Protein AF-A0A0K8UPJ7-F1 (afdb_monomer)

Structure (mmCIF, N/CA/C/O backbone):
data_AF-A0A0K8UPJ7-F1
#
_entry.id   AF-A0A0K8UPJ7-F1
#
loop_
_atom_site.group_PDB
_atom_site.id
_atom_site.type_symbol
_atom_site.label_atom_id
_atom_site.label_alt_id
_atom_site.label_comp_id
_atom_site.label_asym_id
_atom_site.label_entity_id
_atom_site.label_seq_id
_atom_site.pdbx_PDB_ins_code
_atom_site.Cartn_x
_atom_site.Cartn_y
_atom_site.Cartn_z
_atom_site.occupancy
_atom_site.B_iso_or_equiv
_atom_site.auth_seq_id
_atom_site.auth_comp_id
_atom_site.auth_asym_id
_atom_site.auth_atom_id
_atom_site.pdbx_PDB_model_num
ATOM 1 N N . MET A 1 1 ? 68.985 15.696 -38.111 1.00 42.75 1 MET A N 1
ATOM 2 C CA . MET A 1 1 ? 67.943 15.859 -37.073 1.00 42.75 1 MET A CA 1
ATOM 3 C C . MET A 1 1 ? 66.585 15.852 -37.751 1.00 42.75 1 MET A C 1
ATOM 5 O O . MET A 1 1 ? 66.515 16.355 -38.858 1.00 42.75 1 MET A O 1
ATOM 9 N N . GLN A 1 2 ? 65.574 15.319 -37.054 1.00 38.94 2 GLN A N 1
ATOM 10 C CA . GLN A 1 2 ? 64.152 15.155 -37.415 1.00 38.94 2 GLN A CA 1
ATOM 11 C C . GLN A 1 2 ? 63.792 13.766 -37.954 1.00 38.94 2 GLN A C 1
ATOM 13 O O . GLN A 1 2 ? 63.745 13.507 -39.149 1.00 38.94 2 GLN A O 1
ATOM 18 N N . ASN A 1 3 ? 63.537 12.876 -36.992 1.00 34.06 3 ASN A N 1
ATOM 19 C CA . ASN A 1 3 ? 62.839 11.617 -37.183 1.00 34.06 3 ASN A CA 1
ATOM 20 C C . ASN A 1 3 ? 61.349 11.881 -36.905 1.00 34.06 3 ASN A C 1
ATOM 22 O O . ASN A 1 3 ? 60.987 12.226 -35.779 1.00 34.06 3 ASN A O 1
ATOM 26 N N . ASN A 1 4 ? 60.512 11.785 -37.936 1.00 43.84 4 ASN A N 1
ATOM 27 C CA . ASN A 1 4 ? 59.062 11.921 -37.836 1.00 43.84 4 ASN A CA 1
ATOM 28 C C . ASN A 1 4 ? 58.460 10.576 -37.419 1.00 43.84 4 ASN A C 1
ATOM 30 O O . ASN A 1 4 ? 58.301 9.693 -38.256 1.00 43.84 4 ASN A O 1
ATOM 34 N N . ASN A 1 5 ? 58.080 10.443 -36.150 1.00 40.91 5 ASN A N 1
ATOM 35 C CA . ASN A 1 5 ? 57.181 9.381 -35.707 1.00 40.91 5 ASN A CA 1
ATOM 36 C C . ASN A 1 5 ? 55.792 9.984 -35.449 1.00 40.91 5 ASN A C 1
ATOM 38 O O . ASN A 1 5 ? 55.689 10.910 -34.640 1.00 40.91 5 ASN A O 1
ATOM 42 N N . PRO A 1 6 ? 54.720 9.488 -36.091 1.00 46.75 6 PRO A N 1
ATOM 43 C CA . PRO A 1 6 ? 53.369 9.883 -35.734 1.00 46.75 6 PRO A CA 1
ATOM 44 C C . PRO A 1 6 ? 53.011 9.300 -34.362 1.00 46.75 6 PRO A C 1
ATOM 46 O O . PRO A 1 6 ? 53.199 8.113 -34.094 1.00 46.75 6 PRO A O 1
ATOM 49 N N . LEU A 1 7 ? 52.498 10.167 -33.490 1.00 39.97 7 LEU A N 1
ATOM 50 C CA . LEU A 1 7 ? 51.924 9.820 -32.195 1.00 39.97 7 LEU A CA 1
ATOM 51 C C . LEU A 1 7 ? 50.789 8.804 -32.394 1.00 39.97 7 LEU A C 1
ATOM 53 O O . LEU A 1 7 ? 49.702 9.155 -32.850 1.00 39.97 7 LEU A O 1
ATOM 57 N N . MET A 1 8 ? 51.042 7.542 -32.042 1.00 40.22 8 MET A N 1
ATOM 58 C CA . MET A 1 8 ? 49.989 6.549 -31.846 1.00 40.22 8 MET A CA 1
ATOM 59 C C . MET A 1 8 ? 49.065 7.038 -30.725 1.00 40.22 8 MET A C 1
ATOM 61 O O . MET A 1 8 ? 49.498 7.226 -29.587 1.00 40.22 8 MET A O 1
ATOM 65 N N . SER A 1 9 ? 47.792 7.256 -31.054 1.00 44.03 9 SER A N 1
ATOM 66 C CA . SER A 1 9 ? 46.742 7.528 -30.075 1.00 44.03 9 SER A CA 1
ATOM 67 C C . SER A 1 9 ? 46.626 6.361 -29.085 1.00 44.03 9 SER A C 1
ATOM 69 O O . SER A 1 9 ? 46.631 5.203 -29.512 1.00 44.03 9 SER A O 1
ATOM 71 N N . PRO A 1 10 ? 46.501 6.618 -27.772 1.00 43.34 10 PRO A N 1
ATOM 72 C CA . PRO A 1 10 ? 46.365 5.549 -26.802 1.00 43.34 10 PRO A CA 1
ATOM 73 C C . PRO A 1 10 ? 44.980 4.907 -26.917 1.00 43.34 10 PRO A C 1
ATOM 75 O O . PRO A 1 10 ? 43.959 5.525 -26.636 1.00 43.34 10 PRO A O 1
ATOM 78 N N . ASN A 1 11 ? 44.999 3.657 -27.373 1.00 40.16 11 ASN A N 1
ATOM 79 C CA . ASN A 1 11 ? 44.137 2.540 -26.995 1.00 40.16 11 ASN A CA 1
ATOM 80 C C . ASN A 1 11 ? 42.740 2.901 -26.453 1.00 40.16 11 ASN A C 1
ATOM 82 O O . ASN A 1 11 ? 42.558 3.223 -25.279 1.00 40.16 11 ASN A O 1
ATOM 86 N N . ASN A 1 12 ? 41.734 2.722 -27.308 1.00 44.28 12 ASN A N 1
ATOM 87 C CA . ASN A 1 12 ? 40.318 2.755 -26.963 1.00 44.28 12 ASN A CA 1
ATOM 88 C C . ASN A 1 12 ? 39.955 1.480 -26.169 1.00 44.28 12 ASN A C 1
ATOM 90 O O . ASN A 1 12 ? 39.325 0.554 -26.678 1.00 44.28 12 ASN A O 1
ATOM 94 N N . GLN A 1 13 ? 40.418 1.384 -24.921 1.00 44.75 13 GLN A N 1
ATOM 95 C CA . GLN A 1 13 ? 39.955 0.358 -23.993 1.00 44.75 13 GLN A CA 1
ATOM 96 C C . GLN A 1 13 ? 38.522 0.705 -23.587 1.00 44.75 13 GLN A C 1
ATOM 98 O O . GLN A 1 13 ? 38.283 1.460 -22.647 1.00 44.75 13 GLN A O 1
ATOM 103 N N . HIS A 1 14 ? 37.554 0.135 -24.304 1.00 51.44 14 HIS A N 1
ATOM 104 C CA . HIS A 1 14 ? 36.182 0.016 -23.829 1.00 51.44 14 HIS A CA 1
ATOM 105 C C . HIS A 1 14 ? 36.178 -0.864 -22.573 1.00 51.44 14 HIS A C 1
ATOM 107 O O . HIS A 1 14 ? 35.918 -2.065 -22.632 1.00 51.44 14 HIS A O 1
ATOM 113 N N . PHE A 1 15 ? 36.503 -0.281 -21.418 1.00 53.56 15 PHE A N 1
ATOM 114 C CA . PHE A 1 15 ? 36.202 -0.900 -20.138 1.00 53.56 15 PHE A CA 1
ATOM 115 C C . PHE A 1 15 ? 34.690 -1.109 -20.100 1.00 53.56 15 PHE A C 1
ATOM 117 O O . PHE A 1 15 ? 33.927 -0.143 -20.076 1.00 53.56 15 PHE A O 1
ATOM 124 N N . ILE A 1 16 ? 34.254 -2.371 -20.131 1.00 60.16 16 ILE A N 1
ATOM 125 C CA . ILE A 1 16 ? 32.860 -2.731 -19.881 1.00 60.16 16 ILE A CA 1
ATOM 126 C C . ILE A 1 16 ? 32.562 -2.260 -18.459 1.00 60.16 16 ILE A C 1
ATOM 128 O O . ILE A 1 16 ? 32.972 -2.878 -17.474 1.00 60.16 16 ILE A O 1
ATOM 132 N N . ARG A 1 17 ? 31.909 -1.104 -18.355 1.00 77.62 17 ARG A N 1
ATOM 133 C CA . ARG A 1 17 ? 31.527 -0.513 -17.082 1.00 77.62 17 ARG A CA 1
ATOM 134 C C . ARG A 1 17 ? 30.600 -1.486 -16.360 1.00 77.62 17 ARG A C 1
ATOM 136 O O . ARG A 1 17 ? 29.637 -1.984 -16.941 1.00 77.62 17 ARG A O 1
ATOM 143 N N . LYS A 1 18 ? 30.876 -1.754 -15.081 1.00 83.56 18 LYS A N 1
ATOM 144 C CA . LYS A 1 18 ? 29.985 -2.567 -14.246 1.00 83.56 18 LYS A CA 1
ATOM 145 C C . LYS A 1 18 ? 28.633 -1.858 -14.126 1.00 83.56 18 LYS A C 1
ATOM 147 O O . LYS A 1 18 ? 28.560 -0.756 -13.579 1.00 83.56 18 LYS A O 1
ATOM 152 N N . LEU A 1 19 ? 27.587 -2.495 -14.645 1.00 87.00 19 LEU A N 1
ATOM 153 C CA . LEU A 1 19 ? 26.222 -1.981 -14.590 1.00 87.00 19 LEU A CA 1
ATOM 154 C C . LEU A 1 19 ? 25.609 -2.231 -13.211 1.00 87.00 19 LEU A C 1
ATOM 156 O O . LEU A 1 19 ? 25.886 -3.254 -12.581 1.00 87.00 19 LEU A O 1
ATOM 160 N N . GLN A 1 20 ? 24.791 -1.287 -12.749 1.00 88.25 20 GLN A N 1
ATOM 161 C CA . GLN A 1 20 ? 23.990 -1.467 -11.547 1.00 88.25 20 GLN A CA 1
ATOM 162 C C . GLN A 1 20 ? 22.891 -2.490 -11.802 1.00 88.25 20 GLN A C 1
ATOM 164 O O . GLN A 1 20 ? 22.248 -2.492 -12.853 1.00 88.25 20 GLN A O 1
ATOM 169 N N . ASP A 1 21 ? 22.675 -3.353 -10.818 1.00 88.12 21 ASP A N 1
ATOM 170 C CA . ASP A 1 21 ? 21.643 -4.369 -10.910 1.00 88.12 21 ASP A CA 1
ATOM 17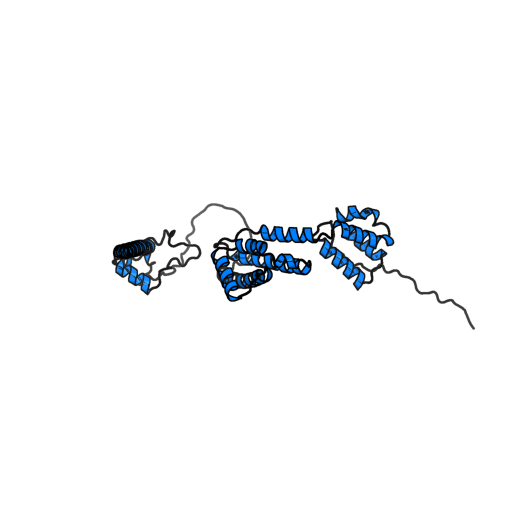1 C C . ASP A 1 21 ? 20.271 -3.730 -10.713 1.00 88.12 21 ASP A C 1
ATOM 173 O O . ASP A 1 21 ? 19.947 -3.192 -9.654 1.00 88.12 21 ASP A O 1
ATOM 177 N N . LEU A 1 22 ? 19.449 -3.800 -11.758 1.00 92.62 22 LEU A N 1
ATOM 178 C CA . LEU A 1 22 ? 18.038 -3.464 -11.649 1.00 92.62 22 LEU A CA 1
ATOM 179 C C . LEU A 1 22 ? 17.312 -4.556 -10.852 1.00 92.62 22 LEU A C 1
ATOM 181 O O . LEU A 1 22 ? 17.644 -5.740 -10.989 1.00 92.62 22 LEU A O 1
ATOM 185 N N . PRO A 1 23 ? 16.281 -4.194 -10.067 1.00 93.94 23 PRO A N 1
ATOM 186 C CA . PRO A 1 23 ? 15.436 -5.187 -9.426 1.00 93.94 23 PRO A CA 1
ATOM 187 C C . PRO A 1 23 ? 14.784 -6.067 -10.496 1.00 93.94 23 PRO A C 1
ATOM 189 O O . PRO A 1 23 ? 14.401 -5.594 -11.569 1.00 93.94 23 PRO A O 1
ATOM 192 N N . GLN A 1 24 ? 14.661 -7.358 -10.202 1.00 95.38 24 GLN A N 1
ATOM 193 C CA . GLN A 1 24 ? 14.013 -8.295 -11.110 1.00 95.38 24 GLN A CA 1
ATOM 194 C C . GLN A 1 24 ? 12.560 -7.876 -11.354 1.00 95.38 24 GLN A C 1
ATOM 196 O O . GLN A 1 24 ? 11.846 -7.516 -10.418 1.00 95.38 24 GLN A O 1
ATOM 201 N N . PHE A 1 25 ? 12.124 -7.961 -12.610 1.00 95.62 25 PHE A N 1
ATOM 202 C CA . PHE A 1 25 ? 10.750 -7.667 -12.994 1.00 95.62 25 PHE A CA 1
ATOM 203 C C . PHE A 1 25 ? 10.158 -8.815 -13.809 1.00 95.62 25 PHE A C 1
ATOM 205 O O . PHE A 1 25 ? 10.581 -9.096 -14.931 1.00 95.62 25 PHE A O 1
ATOM 212 N N . SER A 1 26 ? 9.180 -9.493 -13.214 1.00 94.00 26 SER A N 1
ATOM 213 C CA . SER A 1 26 ? 8.492 -10.662 -13.768 1.00 94.00 26 SER A CA 1
ATOM 214 C C . SER A 1 26 ? 7.141 -10.335 -14.412 1.00 94.00 26 SER A C 1
ATOM 216 O O . SER A 1 26 ? 6.575 -11.168 -15.122 1.00 94.00 26 SER A O 1
ATOM 218 N N . GLY A 1 27 ? 6.640 -9.115 -14.191 1.00 87.44 27 GLY A N 1
ATOM 219 C CA . GLY A 1 27 ? 5.320 -8.656 -14.630 1.00 87.44 27 GLY A CA 1
ATOM 220 C C . GLY A 1 27 ? 4.338 -8.397 -13.487 1.00 87.44 27 GLY A C 1
ATOM 221 O O . GLY A 1 27 ? 3.188 -8.041 -13.749 1.00 87.44 27 GLY A O 1
ATOM 222 N N . SER A 1 28 ? 4.752 -8.541 -12.220 1.00 83.81 28 SER A N 1
ATOM 223 C CA . SER A 1 28 ? 3.866 -8.209 -11.104 1.00 83.81 28 SER A CA 1
ATOM 224 C C . SER A 1 28 ? 3.670 -6.684 -11.003 1.00 83.81 28 SER A C 1
ATOM 226 O O . SER A 1 28 ? 4.632 -5.916 -11.113 1.00 83.81 28 SER A O 1
ATOM 228 N N . PRO A 1 29 ? 2.436 -6.189 -10.788 1.00 75.88 29 PRO A N 1
ATOM 229 C CA . PRO A 1 29 ? 2.198 -4.752 -10.659 1.00 75.88 29 PRO A CA 1
ATOM 230 C C . PRO A 1 29 ? 3.012 -4.113 -9.525 1.00 75.88 29 PRO A C 1
ATOM 232 O O . PRO A 1 29 ? 3.356 -2.934 -9.590 1.00 75.88 29 PRO A O 1
ATOM 235 N N . GLU A 1 30 ? 3.290 -4.877 -8.467 1.00 75.50 30 GLU A N 1
ATOM 236 C CA . GLU A 1 30 ? 3.990 -4.418 -7.264 1.00 75.50 30 GLU A CA 1
ATOM 237 C C . GLU A 1 30 ? 5.481 -4.172 -7.553 1.00 75.50 30 GLU A C 1
ATOM 239 O O . GLU A 1 30 ? 6.020 -3.150 -7.126 1.00 75.50 30 GLU A O 1
ATOM 244 N N . GLU A 1 31 ? 6.107 -5.023 -8.375 1.00 86.44 31 GLU A N 1
ATOM 245 C CA . GLU A 1 31 ? 7.485 -4.851 -8.859 1.00 86.44 31 GLU A CA 1
ATOM 246 C C . GLU A 1 31 ? 7.628 -3.671 -9.828 1.00 86.44 31 GLU A C 1
ATOM 248 O O . GLU A 1 31 ? 8.660 -2.996 -9.832 1.00 86.44 31 GLU A O 1
ATOM 253 N N . TRP A 1 32 ? 6.599 -3.392 -10.640 1.00 89.12 32 TRP A N 1
ATOM 254 C CA . TRP A 1 32 ? 6.679 -2.418 -11.734 1.00 89.12 32 TRP A CA 1
ATOM 255 C C . TRP A 1 32 ? 7.187 -1.044 -11.285 1.00 89.12 32 TRP A C 1
ATOM 257 O O . TRP A 1 32 ? 8.054 -0.464 -11.942 1.00 89.12 32 TRP A O 1
ATOM 267 N N . ARG A 1 33 ? 6.680 -0.519 -10.157 1.00 84.06 33 ARG A N 1
ATOM 268 C CA . ARG A 1 33 ? 7.106 0.799 -9.654 1.00 84.06 33 ARG A CA 1
ATOM 269 C C . ARG A 1 33 ? 8.571 0.809 -9.235 1.00 84.06 33 ARG A C 1
ATOM 271 O O . ARG A 1 33 ? 9.273 1.753 -9.579 1.00 84.06 33 ARG A O 1
ATOM 278 N N . MET A 1 34 ? 9.026 -0.222 -8.528 1.00 86.38 34 MET A N 1
ATOM 279 C CA . MET A 1 34 ? 10.425 -0.323 -8.108 1.00 86.38 34 MET A CA 1
ATOM 280 C C . MET A 1 34 ? 11.348 -0.423 -9.323 1.00 86.38 34 MET A C 1
ATOM 282 O O . MET A 1 34 ? 12.329 0.310 -9.416 1.00 86.38 34 MET A O 1
ATOM 286 N N . PHE A 1 35 ? 10.986 -1.268 -10.288 1.00 93.88 35 PHE A N 1
ATOM 287 C CA . PHE A 1 35 ? 11.737 -1.461 -11.521 1.00 93.88 35 PHE A CA 1
ATOM 288 C C . PHE A 1 35 ? 11.849 -0.190 -12.360 1.00 93.88 35 PHE A C 1
ATOM 290 O O . PHE A 1 35 ? 12.956 0.207 -12.717 1.00 93.88 35 PHE A O 1
ATOM 297 N N . ILE A 1 36 ? 10.732 0.481 -12.658 1.00 91.81 36 ILE A N 1
ATOM 298 C CA . ILE A 1 36 ? 10.760 1.641 -13.557 1.00 91.81 36 ILE A CA 1
ATOM 299 C C . ILE A 1 36 ? 11.456 2.852 -12.928 1.00 91.81 36 ILE A C 1
ATOM 301 O O . ILE A 1 36 ? 12.073 3.633 -13.650 1.00 91.81 36 ILE A O 1
ATOM 305 N N . VAL A 1 37 ? 11.366 3.017 -11.602 1.00 90.00 37 VAL A N 1
ATOM 306 C CA . VAL A 1 37 ? 12.116 4.054 -10.878 1.00 90.00 37 VAL A CA 1
ATOM 307 C C . VAL A 1 37 ? 13.605 3.727 -10.917 1.00 90.00 37 VAL A C 1
ATOM 309 O O . VAL A 1 37 ? 14.374 4.558 -11.382 1.00 90.00 37 VAL A O 1
ATOM 312 N N . ALA A 1 38 ? 14.007 2.508 -10.543 1.00 92.62 38 ALA A N 1
ATOM 313 C CA . ALA A 1 38 ? 15.409 2.093 -10.586 1.00 92.62 38 ALA A CA 1
ATOM 314 C C . ALA A 1 38 ? 16.014 2.220 -11.994 1.00 92.62 38 ALA A C 1
ATOM 316 O O . ALA A 1 38 ? 17.126 2.720 -12.140 1.00 92.62 38 ALA A O 1
ATOM 317 N N . PHE A 1 39 ? 15.270 1.838 -13.036 1.00 95.00 39 PHE A N 1
ATOM 318 C CA . PHE A 1 39 ? 15.689 2.017 -14.426 1.00 95.00 39 PHE A CA 1
ATOM 319 C C . PHE A 1 39 ? 15.940 3.494 -14.744 1.00 95.00 39 PHE A C 1
ATOM 321 O O . PHE A 1 39 ? 17.027 3.849 -15.175 1.00 95.00 39 PHE A O 1
ATOM 328 N N . LYS A 1 40 ? 14.977 4.381 -14.461 1.00 93.69 40 LYS A N 1
ATOM 329 C CA . LYS A 1 40 ? 15.128 5.820 -14.733 1.00 93.69 40 LYS A CA 1
ATOM 330 C C . LYS A 1 40 ? 16.282 6.456 -13.960 1.00 93.69 40 LYS A C 1
ATOM 332 O O . LYS A 1 40 ? 17.045 7.216 -14.549 1.00 93.69 40 LYS A O 1
ATOM 337 N N . GLU A 1 41 ? 16.407 6.144 -12.672 1.00 92.38 41 GLU A N 1
ATOM 338 C CA . GLU A 1 41 ? 17.468 6.679 -11.816 1.00 92.38 41 GLU A CA 1
ATOM 339 C C . GLU A 1 41 ? 18.845 6.206 -12.281 1.00 92.38 41 GLU A C 1
ATOM 341 O O . GLU A 1 41 ? 19.744 7.021 -12.446 1.00 92.38 41 GLU A O 1
ATOM 346 N N . THR A 1 42 ? 19.011 4.912 -12.574 1.00 92.12 42 THR A N 1
ATOM 347 C CA . THR A 1 42 ? 20.294 4.387 -13.070 1.00 92.12 42 THR A CA 1
ATOM 348 C C . THR A 1 42 ? 20.647 4.941 -14.449 1.00 92.12 42 THR A C 1
ATOM 350 O O . THR A 1 42 ? 21.787 5.358 -14.653 1.00 92.12 42 THR A O 1
ATOM 353 N N . THR A 1 43 ? 19.681 5.040 -15.370 1.00 93.12 43 THR A N 1
ATOM 354 C CA . THR A 1 43 ? 19.906 5.659 -16.681 1.00 93.12 43 THR A CA 1
ATOM 355 C C . THR A 1 43 ? 20.341 7.119 -16.548 1.00 93.12 43 THR A C 1
ATOM 357 O O . THR A 1 43 ? 21.285 7.524 -17.221 1.00 93.12 43 THR A O 1
ATOM 360 N N . ASN A 1 44 ? 19.693 7.900 -15.676 1.00 92.00 44 ASN A N 1
ATOM 361 C CA . ASN A 1 44 ? 19.990 9.322 -15.499 1.00 92.00 44 ASN A CA 1
ATOM 362 C C . AS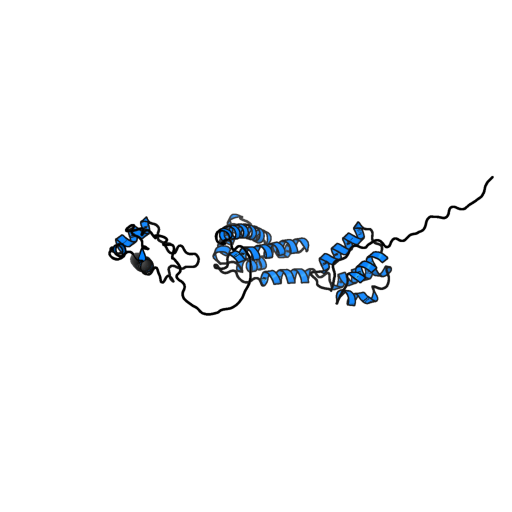N A 1 44 ? 21.307 9.551 -14.736 1.00 92.00 44 ASN A C 1
ATOM 364 O O . ASN A 1 44 ? 22.200 10.238 -15.223 1.00 92.00 44 ASN A O 1
ATOM 368 N N . MET A 1 45 ? 21.462 8.926 -13.567 1.00 89.94 45 MET A N 1
ATOM 369 C CA . MET A 1 45 ? 22.610 9.119 -12.675 1.00 89.94 45 MET A CA 1
ATOM 370 C C . MET A 1 45 ? 23.928 8.665 -13.304 1.00 89.94 45 MET A C 1
ATOM 372 O O . MET A 1 45 ? 24.971 9.274 -13.070 1.00 89.94 45 MET A O 1
ATOM 376 N N . PHE A 1 46 ? 23.897 7.594 -14.099 1.00 89.44 46 PHE A N 1
ATOM 377 C CA . PHE A 1 46 ? 25.095 7.044 -14.728 1.00 89.44 46 PHE A CA 1
ATOM 378 C C . PHE A 1 46 ? 25.201 7.353 -16.222 1.00 89.44 46 PHE A C 1
ATOM 380 O O . PHE A 1 46 ? 26.182 6.918 -16.828 1.00 89.44 46 PHE A O 1
ATOM 387 N N . ALA A 1 47 ? 24.249 8.098 -16.794 1.00 89.94 47 ALA A N 1
ATOM 388 C CA . ALA A 1 47 ? 24.178 8.418 -18.220 1.00 89.94 47 ALA A CA 1
ATOM 389 C C . ALA A 1 47 ? 24.287 7.170 -19.121 1.00 89.94 47 ALA A C 1
ATOM 391 O O . ALA A 1 47 ? 25.062 7.149 -20.076 1.00 89.94 47 ALA A O 1
ATOM 392 N N . TYR A 1 48 ? 23.541 6.107 -18.793 1.00 92.19 48 TYR A N 1
ATOM 393 C CA . TYR A 1 48 ? 23.608 4.852 -19.546 1.00 92.19 48 TYR A CA 1
ATOM 394 C C . TYR A 1 48 ? 23.153 5.026 -20.991 1.00 92.19 48 TYR A C 1
ATOM 396 O O . TYR A 1 48 ? 22.055 5.512 -21.278 1.00 92.19 48 TYR A O 1
ATOM 404 N N . SER A 1 49 ? 23.992 4.536 -21.897 1.00 93.69 49 SER A N 1
ATOM 405 C CA . SER A 1 49 ? 23.682 4.374 -23.307 1.00 93.69 49 SER A CA 1
ATOM 406 C C . SER A 1 49 ? 22.577 3.338 -23.522 1.00 93.69 49 SER A C 1
ATOM 408 O O . SER A 1 49 ? 22.278 2.495 -22.673 1.00 93.69 49 SER A O 1
ATOM 410 N N . ASN A 1 50 ? 21.996 3.338 -24.718 1.00 94.62 50 ASN A N 1
ATOM 411 C CA . ASN A 1 50 ? 21.025 2.318 -25.106 1.00 94.62 50 ASN A CA 1
ATOM 412 C C . ASN A 1 50 ? 21.599 0.892 -25.064 1.00 94.62 50 ASN A C 1
ATOM 414 O O . ASN A 1 50 ? 20.860 -0.050 -24.800 1.00 94.62 50 ASN A O 1
ATOM 418 N N . VAL A 1 51 ? 22.905 0.720 -25.286 1.00 94.69 51 VAL A N 1
ATOM 419 C CA . VAL A 1 51 ? 23.562 -0.591 -25.169 1.00 94.69 51 VAL A CA 1
ATOM 420 C C . VAL A 1 51 ? 23.527 -1.065 -23.713 1.00 94.69 51 VAL A C 1
ATOM 422 O O . VAL A 1 51 ? 23.089 -2.177 -23.427 1.00 94.69 51 VAL A O 1
ATOM 425 N N . GLU A 1 52 ? 23.919 -0.199 -22.779 1.00 94.12 52 GLU A N 1
ATOM 426 C CA . GLU A 1 52 ? 23.947 -0.498 -21.341 1.00 94.12 52 GLU A CA 1
ATOM 427 C C . GLU A 1 52 ? 22.540 -0.703 -20.760 1.00 94.12 52 GLU A C 1
ATOM 429 O O . GLU A 1 52 ? 22.309 -1.627 -19.971 1.00 94.12 52 GLU A O 1
ATOM 434 N N . ASN A 1 53 ? 21.574 0.110 -21.195 1.00 95.50 53 ASN A N 1
ATOM 435 C CA . ASN A 1 53 ? 20.174 -0.050 -20.811 1.00 95.50 53 ASN A CA 1
ATOM 436 C C . ASN A 1 53 ? 19.601 -1.367 -21.343 1.00 95.50 53 ASN A C 1
ATOM 438 O O . ASN A 1 53 ? 18.926 -2.072 -20.597 1.00 95.50 53 ASN A O 1
ATOM 442 N N . LEU A 1 54 ? 19.895 -1.745 -22.593 1.00 96.25 54 LEU A N 1
ATOM 443 C CA . LEU A 1 54 ? 19.437 -3.017 -23.155 1.00 96.25 54 LEU A CA 1
ATOM 444 C C . LEU A 1 54 ? 19.976 -4.213 -22.361 1.00 96.25 54 LEU A C 1
ATOM 446 O O . LEU A 1 54 ? 19.199 -5.097 -22.002 1.00 96.25 54 LEU A O 1
ATOM 450 N N . LEU A 1 55 ? 21.273 -4.221 -22.035 1.00 94.94 55 LEU A N 1
ATOM 451 C CA . LEU A 1 55 ? 21.888 -5.281 -21.226 1.00 94.94 55 LEU A CA 1
ATOM 452 C C . LEU A 1 55 ? 21.247 -5.372 -19.833 1.00 94.94 55 LEU A C 1
ATOM 454 O O . LEU A 1 55 ? 20.903 -6.463 -19.368 1.00 94.94 55 LEU A O 1
ATOM 458 N N . SER A 1 56 ? 21.020 -4.223 -19.190 1.00 94.44 56 SER A N 1
ATOM 459 C CA . SER A 1 56 ? 20.334 -4.148 -17.894 1.00 94.44 56 SER A CA 1
ATOM 460 C C . SER A 1 56 ? 18.906 -4.709 -17.969 1.00 94.44 56 SER A C 1
ATOM 462 O O . SER A 1 56 ? 18.505 -5.510 -17.122 1.00 94.44 56 SER A O 1
ATOM 464 N N . LEU A 1 57 ? 18.152 -4.363 -19.019 1.00 96.44 57 LEU A N 1
ATOM 465 C CA . LEU A 1 57 ? 16.798 -4.874 -19.261 1.00 96.44 57 LEU A CA 1
ATOM 466 C C . LEU A 1 57 ? 16.793 -6.386 -19.515 1.00 96.44 57 LEU A C 1
ATOM 468 O O . LEU A 1 57 ? 16.001 -7.110 -18.913 1.00 96.44 57 LEU A O 1
ATOM 472 N N . GLN A 1 58 ? 17.703 -6.894 -20.346 1.00 96.06 58 GLN A N 1
ATOM 473 C CA . GLN A 1 58 ? 17.834 -8.329 -20.609 1.00 96.06 58 GLN A CA 1
ATOM 474 C C . GLN A 1 58 ? 18.127 -9.128 -19.331 1.00 96.06 58 GLN A C 1
ATOM 476 O O . GLN A 1 58 ? 17.609 -10.240 -19.169 1.00 96.06 58 GLN A O 1
ATOM 481 N N . LYS A 1 59 ? 18.931 -8.570 -18.415 1.00 95.50 59 LYS A N 1
ATOM 482 C CA . LYS A 1 59 ? 19.255 -9.200 -17.130 1.00 95.50 59 LYS A CA 1
ATOM 483 C C . LYS A 1 59 ? 18.069 -9.180 -16.165 1.00 95.50 59 LYS A C 1
ATOM 485 O O . LYS A 1 59 ? 17.796 -10.207 -15.540 1.00 95.50 59 LYS A O 1
ATOM 490 N N . ALA A 1 60 ? 17.360 -8.058 -16.070 1.00 96.88 60 ALA A N 1
ATOM 491 C CA . ALA A 1 60 ? 16.330 -7.824 -15.058 1.00 96.88 60 ALA A CA 1
ATOM 492 C C . ALA A 1 60 ? 14.945 -8.390 -15.410 1.00 96.88 60 ALA A C 1
ATOM 494 O O . ALA A 1 60 ? 14.219 -8.835 -14.519 1.00 96.88 60 ALA A O 1
ATOM 495 N N . LEU A 1 61 ? 14.575 -8.404 -16.695 1.00 97.44 61 LEU A N 1
ATOM 496 C CA . LEU A 1 61 ? 13.269 -8.886 -17.146 1.00 97.44 61 LEU A CA 1
ATOM 497 C C . LEU A 1 61 ? 13.193 -10.415 -17.115 1.00 97.44 61 LEU A C 1
ATOM 499 O O . LEU A 1 61 ? 14.066 -11.113 -17.651 1.00 97.44 61 LEU A O 1
ATOM 503 N N . LYS A 1 62 ? 12.116 -10.936 -16.520 1.00 96.88 62 LYS A N 1
ATOM 504 C CA . LYS A 1 62 ? 11.809 -12.368 -16.383 1.00 96.88 62 LYS A CA 1
ATOM 505 C C . LYS A 1 62 ? 10.328 -12.634 -16.675 1.00 96.88 62 LYS A C 1
ATOM 507 O O . LYS A 1 62 ? 9.541 -11.701 -16.801 1.00 96.88 62 LYS A O 1
ATOM 512 N N . GLY A 1 63 ? 9.956 -13.910 -16.783 1.00 96.00 63 GLY A N 1
ATOM 513 C CA . GLY A 1 63 ? 8.557 -14.349 -16.851 1.00 96.00 63 GLY A CA 1
ATOM 514 C C . GLY A 1 63 ? 7.718 -13.667 -17.940 1.00 96.00 63 GLY A C 1
ATOM 515 O O . GLY A 1 63 ? 8.164 -13.503 -19.080 1.00 96.00 63 GLY A O 1
ATOM 516 N N . ASP A 1 64 ? 6.500 -13.268 -17.566 1.00 93.56 64 ASP A N 1
ATOM 517 C CA . ASP A 1 64 ? 5.520 -12.624 -18.451 1.00 93.56 64 ASP A CA 1
ATOM 518 C C . ASP A 1 64 ? 6.039 -11.283 -18.996 1.00 93.56 64 ASP A C 1
ATOM 520 O O . ASP A 1 64 ? 5.907 -11.006 -20.189 1.00 93.56 64 ASP A O 1
ATOM 524 N N . ALA A 1 65 ? 6.719 -10.487 -18.158 1.00 94.94 65 ALA A N 1
ATOM 525 C CA . ALA A 1 65 ? 7.293 -9.208 -18.580 1.00 94.94 65 ALA A CA 1
ATOM 526 C C . ALA A 1 65 ? 8.326 -9.369 -19.695 1.00 94.94 65 ALA A C 1
ATOM 528 O O . ALA A 1 65 ? 8.297 -8.607 -20.660 1.00 94.94 65 ALA A O 1
ATOM 529 N N . ARG A 1 66 ? 9.215 -10.367 -19.592 1.00 96.69 66 ARG A N 1
ATOM 530 C CA . ARG A 1 66 ? 10.195 -10.658 -20.648 1.00 96.69 66 ARG A CA 1
ATOM 531 C C . ARG A 1 66 ? 9.511 -11.126 -21.928 1.00 96.69 66 ARG A C 1
ATOM 533 O O . ARG A 1 66 ? 9.837 -10.618 -22.995 1.00 96.69 66 ARG A O 1
ATOM 540 N N . SER A 1 67 ? 8.565 -12.056 -21.807 1.00 96.06 67 SER A N 1
ATOM 541 C CA . SER A 1 67 ? 7.885 -12.674 -22.953 1.00 96.06 67 SER A CA 1
ATOM 542 C C . SER A 1 67 ? 7.186 -11.631 -23.836 1.00 96.06 67 SER A C 1
ATOM 544 O O . SER A 1 67 ? 7.246 -11.706 -25.058 1.00 96.06 67 SER A O 1
ATOM 546 N N . LYS A 1 68 ? 6.597 -10.587 -23.235 1.00 94.31 68 LYS A N 1
ATOM 547 C CA . LYS A 1 68 ? 5.904 -9.508 -23.967 1.00 94.31 68 LYS A CA 1
ATOM 548 C C . LYS A 1 68 ? 6.804 -8.571 -24.773 1.00 94.31 68 LYS A C 1
ATOM 550 O O . LYS A 1 68 ? 6.303 -7.847 -25.630 1.00 94.31 68 LYS A O 1
ATOM 555 N N . VAL A 1 69 ? 8.105 -8.538 -24.493 1.00 96.25 69 VAL A N 1
ATOM 556 C CA . VAL A 1 69 ? 9.062 -7.639 -25.164 1.00 96.25 69 VAL A CA 1
ATOM 557 C C . VAL A 1 69 ? 10.248 -8.388 -25.758 1.00 96.25 69 VAL A C 1
ATOM 559 O O . VAL A 1 69 ? 11.225 -7.762 -26.153 1.00 96.25 69 VAL A O 1
ATOM 562 N N . GLU A 1 70 ? 10.178 -9.715 -25.834 1.00 95.62 70 GLU A N 1
ATOM 563 C CA . GLU A 1 70 ? 11.297 -10.572 -26.224 1.00 95.62 70 GLU A CA 1
ATOM 564 C C . GLU A 1 70 ? 11.884 -10.188 -27.588 1.00 95.62 70 GLU A C 1
ATOM 566 O O . GLU A 1 70 ? 13.091 -9.977 -27.702 1.00 95.62 70 GLU A O 1
ATOM 571 N N . SER A 1 71 ? 11.030 -9.977 -28.591 1.00 94.50 71 SER A N 1
ATOM 572 C CA . SER A 1 71 ? 11.441 -9.542 -29.933 1.00 94.50 71 SER A CA 1
ATOM 573 C C . SER A 1 71 ? 12.041 -8.131 -29.969 1.00 94.50 71 SER A C 1
ATOM 575 O O . SER A 1 71 ? 12.780 -7.793 -30.890 1.00 94.50 71 SER A O 1
ATOM 577 N N . LEU A 1 72 ? 11.760 -7.305 -28.958 1.00 94.44 72 LEU A N 1
ATOM 578 C CA . LEU A 1 72 ? 12.293 -5.951 -28.822 1.00 94.44 72 LEU A CA 1
ATOM 579 C C . LEU A 1 72 ? 13.612 -5.918 -28.040 1.00 94.44 72 LEU A C 1
ATOM 581 O O . LEU A 1 72 ? 14.269 -4.881 -28.021 1.00 94.44 72 LEU A O 1
ATOM 585 N N . LEU A 1 73 ? 14.035 -7.017 -27.409 1.00 95.56 73 LEU A N 1
ATOM 586 C CA . LEU A 1 73 ? 15.273 -7.084 -26.621 1.00 95.56 73 LEU A CA 1
ATOM 587 C C . LEU A 1 73 ? 16.520 -7.397 -27.467 1.00 95.56 73 LEU A C 1
ATOM 589 O O . LEU A 1 73 ? 17.529 -7.839 -26.922 1.00 95.56 73 LEU A O 1
ATOM 593 N N . ILE A 1 74 ? 16.467 -7.179 -28.783 1.00 93.19 74 ILE A N 1
ATOM 594 C CA . ILE A 1 74 ? 17.529 -7.571 -29.721 1.00 93.19 74 ILE A CA 1
ATOM 595 C C . ILE A 1 74 ? 18.522 -6.430 -29.974 1.00 93.19 74 ILE A C 1
ATOM 597 O O . ILE A 1 74 ? 19.727 -6.664 -29.985 1.00 93.19 74 ILE A O 1
ATOM 601 N N . HIS A 1 75 ? 18.041 -5.198 -30.170 1.00 94.50 75 HIS A N 1
ATOM 602 C CA . HIS A 1 75 ? 18.876 -4.091 -30.641 1.00 94.50 75 HIS A CA 1
ATOM 603 C C . HIS A 1 75 ? 18.829 -2.878 -29.694 1.00 94.50 75 HIS A C 1
ATOM 605 O O . HIS A 1 75 ? 17.769 -2.541 -29.180 1.00 94.50 75 HIS A O 1
ATOM 611 N N . PRO A 1 76 ? 19.937 -2.149 -29.460 1.00 94.19 76 PRO A N 1
ATOM 612 C CA . PRO A 1 76 ? 19.932 -0.987 -28.564 1.00 94.19 76 PRO A CA 1
ATOM 613 C C . PRO A 1 76 ? 18.899 0.089 -28.939 1.00 94.19 76 PRO A C 1
ATOM 615 O O . PRO A 1 76 ? 18.309 0.725 -28.069 1.00 94.19 76 PRO A O 1
ATOM 618 N N . SER A 1 77 ? 18.618 0.288 -30.229 1.00 95.25 77 SER A N 1
ATOM 619 C CA . SER A 1 77 ? 17.634 1.292 -30.669 1.00 95.25 77 SER A CA 1
ATOM 620 C C . SER A 1 77 ? 16.198 1.015 -30.199 1.00 95.25 77 SER A C 1
ATOM 622 O O . SER A 1 77 ? 15.396 1.946 -30.156 1.00 95.25 77 SER A O 1
ATOM 624 N N . SER A 1 78 ? 15.860 -0.221 -29.809 1.00 95.00 78 SER A N 1
ATOM 625 C CA . SER A 1 78 ? 14.515 -0.584 -29.350 1.00 95.00 78 SER A CA 1
ATOM 626 C C . SER A 1 78 ? 14.294 -0.413 -27.845 1.00 95.00 78 SER A C 1
ATOM 628 O O . SER A 1 78 ? 13.179 -0.653 -27.389 1.00 95.00 78 SER A O 1
ATOM 630 N N . VAL A 1 79 ? 15.277 0.063 -27.066 1.00 96.56 79 VAL A N 1
ATOM 631 C CA . VAL A 1 79 ? 15.124 0.296 -25.611 1.00 96.56 79 VAL A CA 1
ATOM 632 C C . VAL A 1 79 ? 13.884 1.135 -25.289 1.00 96.56 79 VAL A C 1
ATOM 634 O O . VAL A 1 79 ? 13.103 0.773 -24.408 1.00 96.56 79 VAL A O 1
ATOM 637 N N . ASN A 1 80 ? 13.641 2.210 -26.042 1.00 95.75 80 ASN A N 1
ATOM 638 C CA . ASN A 1 80 ? 12.450 3.039 -25.849 1.00 95.75 80 ASN A CA 1
ATOM 639 C C . ASN A 1 80 ? 11.159 2.252 -26.115 1.00 95.75 80 ASN A C 1
ATOM 641 O O . ASN A 1 80 ? 10.224 2.330 -25.322 1.00 95.75 80 ASN A O 1
ATOM 645 N N . ALA A 1 81 ? 11.124 1.438 -27.175 1.00 96.56 81 ALA A N 1
ATOM 646 C CA . ALA A 1 81 ? 9.973 0.597 -27.497 1.00 96.56 81 ALA A CA 1
ATOM 647 C C . ALA A 1 81 ? 9.715 -0.471 -26.418 1.00 96.56 81 ALA A C 1
ATOM 649 O O . ALA A 1 81 ? 8.561 -0.702 -26.054 1.00 96.56 81 ALA A O 1
ATOM 650 N N . VAL A 1 82 ? 10.774 -1.067 -25.852 1.00 96.62 82 VAL A N 1
ATOM 651 C CA . VAL A 1 82 ? 10.678 -1.993 -24.710 1.00 96.62 82 VAL A CA 1
ATOM 652 C C . VAL A 1 82 ? 10.012 -1.296 -23.526 1.00 96.62 82 VAL A C 1
ATOM 654 O O . VAL A 1 82 ? 9.003 -1.780 -23.014 1.00 96.62 82 VAL A O 1
ATOM 657 N N . ILE A 1 83 ? 10.527 -0.135 -23.110 1.00 96.12 83 ILE A N 1
ATOM 658 C CA . ILE A 1 83 ? 9.991 0.607 -21.960 1.00 96.12 83 ILE A CA 1
ATOM 659 C C . ILE A 1 83 ? 8.543 1.049 -22.196 1.00 96.12 83 ILE A C 1
ATOM 661 O O . ILE A 1 83 ? 7.724 0.932 -21.282 1.00 96.12 83 ILE A O 1
ATOM 665 N N . SER A 1 84 ? 8.204 1.513 -23.400 1.00 93.81 84 SER A N 1
ATOM 666 C CA . SER A 1 84 ? 6.831 1.879 -23.763 1.00 93.81 84 SER A CA 1
ATOM 667 C C . SER A 1 84 ? 5.879 0.685 -23.717 1.00 93.81 84 SER A C 1
ATOM 669 O O . SER A 1 84 ? 4.784 0.811 -23.170 1.00 93.81 84 SER A O 1
ATOM 671 N N . SER A 1 85 ? 6.293 -0.482 -24.219 1.00 92.88 85 SER A N 1
ATOM 672 C CA . SER A 1 85 ? 5.487 -1.707 -24.156 1.00 92.88 85 SER A CA 1
ATOM 673 C C . SER A 1 85 ? 5.258 -2.155 -22.708 1.00 92.88 85 SER A C 1
ATOM 675 O O . SER A 1 85 ? 4.121 -2.384 -22.287 1.00 92.88 85 SER A O 1
ATOM 677 N N . LEU A 1 86 ? 6.312 -2.173 -21.884 1.00 93.69 86 LEU A N 1
ATOM 678 C CA . LEU A 1 86 ? 6.177 -2.501 -20.463 1.00 93.69 86 LEU A CA 1
ATOM 679 C C . LEU A 1 86 ? 5.281 -1.492 -19.728 1.00 93.69 86 LEU A C 1
ATOM 681 O O . LEU A 1 86 ? 4.435 -1.887 -18.928 1.00 93.69 86 LEU A O 1
ATOM 685 N N . GLN A 1 87 ? 5.398 -0.196 -20.031 1.00 90.81 87 GLN A N 1
ATOM 686 C CA . GLN A 1 87 ? 4.487 0.822 -19.505 1.00 90.81 87 GLN A CA 1
ATOM 687 C C . GLN A 1 87 ? 3.041 0.543 -19.912 1.00 90.81 87 GLN A C 1
ATOM 689 O O . GLN A 1 87 ? 2.166 0.545 -19.052 1.00 90.81 87 GLN A O 1
ATOM 694 N N . PHE A 1 88 ? 2.778 0.267 -21.185 1.00 86.69 88 PHE A N 1
ATOM 695 C CA . PHE A 1 88 ? 1.432 -0.029 -21.668 1.00 86.69 88 PHE A CA 1
ATOM 696 C C . PHE A 1 88 ? 0.803 -1.224 -20.934 1.00 86.69 88 PHE A C 1
ATOM 698 O O . PHE A 1 88 ? -0.359 -1.176 -20.524 1.00 86.69 88 PHE A O 1
ATOM 705 N N . HIS A 1 89 ? 1.581 -2.282 -20.705 1.00 84.44 89 HIS A N 1
ATOM 706 C CA . HIS A 1 89 ? 1.076 -3.490 -20.060 1.00 84.44 89 HIS A CA 1
ATOM 707 C C . HIS A 1 89 ? 0.969 -3.384 -18.532 1.00 84.44 89 HIS A C 1
ATOM 709 O O . HIS A 1 89 ? 0.010 -3.915 -17.965 1.00 84.44 89 HIS A O 1
ATOM 715 N N . TYR A 1 90 ? 1.902 -2.694 -17.867 1.00 85.56 90 TYR A N 1
ATOM 716 C CA . TYR A 1 90 ? 2.075 -2.774 -16.409 1.00 85.56 90 TYR A CA 1
ATOM 717 C C . TYR A 1 90 ? 1.897 -1.450 -15.657 1.00 85.56 90 TYR A C 1
ATOM 719 O O . TYR A 1 90 ? 1.788 -1.456 -14.428 1.00 85.56 90 TYR A O 1
ATOM 727 N N . ARG A 1 91 ? 1.772 -0.309 -16.349 1.00 81.31 91 ARG A N 1
ATOM 728 C CA . ARG A 1 91 ? 1.420 0.983 -15.734 1.00 81.31 91 ARG A CA 1
ATOM 729 C C . ARG A 1 91 ? -0.078 1.043 -15.421 1.00 81.31 91 ARG A C 1
ATOM 731 O O . ARG A 1 91 ? -0.808 1.857 -15.975 1.00 81.31 91 ARG A O 1
ATOM 738 N N . ARG A 1 92 ? -0.513 0.185 -14.500 1.00 78.12 92 ARG A N 1
ATOM 739 C CA . ARG A 1 92 ? -1.900 0.068 -14.034 1.00 78.12 92 ARG A CA 1
ATOM 740 C C . ARG A 1 92 ? -2.019 0.453 -12.557 1.00 78.12 92 ARG A C 1
ATOM 742 O O . ARG A 1 92 ? -2.193 -0.427 -11.706 1.00 78.12 92 ARG A O 1
ATOM 749 N N . PRO A 1 93 ? -1.858 1.748 -12.207 1.00 72.50 93 PRO A N 1
ATOM 750 C CA . PRO A 1 93 ? -1.966 2.210 -10.822 1.00 72.50 93 PRO A CA 1
ATOM 751 C C . PRO A 1 93 ? -3.307 1.823 -10.184 1.00 72.50 93 PRO A C 1
ATOM 753 O O . PRO A 1 93 ? -3.351 1.530 -8.993 1.00 72.50 93 PRO A O 1
ATOM 756 N N . GLU A 1 94 ? -4.379 1.729 -10.968 1.00 81.00 94 GLU A N 1
ATOM 757 C CA . GLU A 1 94 ? -5.705 1.292 -10.538 1.00 81.00 94 GLU A CA 1
ATOM 758 C C . GLU A 1 94 ? -5.726 -0.143 -9.994 1.00 81.00 94 GLU A C 1
ATOM 760 O O . GLU A 1 94 ? -6.400 -0.410 -8.997 1.00 81.00 94 GLU A O 1
ATOM 765 N N . LEU A 1 95 ? -4.952 -1.065 -10.581 1.00 81.75 95 LEU A N 1
ATOM 766 C CA . LEU A 1 95 ? -4.855 -2.441 -10.085 1.00 81.75 95 LEU A CA 1
ATOM 767 C C . LEU A 1 95 ? -4.115 -2.499 -8.752 1.00 81.75 95 LEU A C 1
ATOM 769 O O . LEU A 1 95 ? -4.526 -3.232 -7.8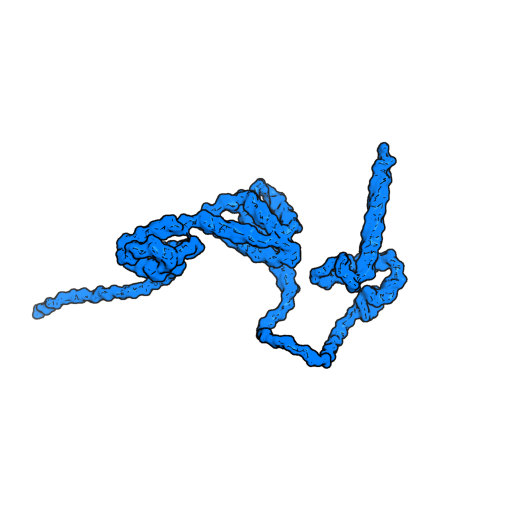53 1.00 81.75 95 LEU A O 1
ATOM 773 N N . LEU A 1 96 ? -3.065 -1.692 -8.603 1.00 82.19 96 LEU A N 1
ATOM 774 C CA . LEU A 1 96 ? -2.329 -1.586 -7.349 1.00 82.19 96 LEU A CA 1
ATOM 775 C C . LEU A 1 96 ? -3.169 -0.945 -6.246 1.00 82.19 96 LEU A C 1
ATOM 777 O O . LEU A 1 96 ? -3.227 -1.485 -5.146 1.00 82.19 96 LEU A O 1
ATOM 781 N N . ILE A 1 97 ? -3.864 0.154 -6.548 1.00 88.44 97 ILE A N 1
ATOM 782 C CA . ILE A 1 97 ? -4.816 0.789 -5.629 1.00 88.44 97 ILE A CA 1
ATOM 783 C C . ILE A 1 97 ? -5.860 -0.238 -5.189 1.00 88.44 97 ILE A C 1
ATOM 785 O O . ILE A 1 97 ? -6.094 -0.405 -3.994 1.00 88.44 97 ILE A O 1
ATOM 789 N N . ARG A 1 98 ? -6.446 -0.985 -6.134 1.00 89.19 98 ARG A N 1
ATOM 790 C CA . ARG A 1 98 ? -7.432 -2.025 -5.824 1.00 89.19 98 ARG A CA 1
ATOM 791 C C . ARG A 1 98 ? -6.848 -3.141 -4.959 1.00 89.19 98 ARG A C 1
ATOM 793 O O . ARG A 1 98 ? -7.514 -3.560 -4.016 1.00 89.19 98 ARG A O 1
ATOM 800 N N . SER A 1 99 ? -5.624 -3.588 -5.234 1.00 88.25 99 SER A N 1
ATOM 801 C CA . SER A 1 99 ? -4.916 -4.579 -4.411 1.00 88.25 99 SER A CA 1
ATOM 802 C C . SER A 1 99 ? -4.723 -4.077 -2.977 1.00 88.25 99 SER A C 1
ATOM 804 O O . SER A 1 99 ? -5.122 -4.754 -2.032 1.00 88.25 99 SER A O 1
ATOM 806 N N . GLN A 1 100 ? -4.216 -2.854 -2.796 1.00 90.25 100 GLN A N 1
ATOM 807 C CA . GLN A 1 100 ? -3.995 -2.265 -1.469 1.00 90.25 100 GLN A CA 1
ATOM 808 C C . GLN A 1 100 ? -5.302 -2.063 -0.693 1.00 90.25 100 GLN A C 1
ATOM 810 O O . GLN A 1 100 ? -5.389 -2.427 0.479 1.00 90.25 100 GLN A O 1
ATOM 815 N N . LEU A 1 101 ? -6.352 -1.572 -1.357 1.00 93.31 101 LEU A N 1
ATOM 816 C CA . LEU A 1 101 ? -7.682 -1.465 -0.754 1.00 93.31 101 LEU A CA 1
ATOM 817 C C . LEU A 1 101 ? -8.232 -2.837 -0.351 1.00 93.31 101 LEU A C 1
ATOM 819 O O . LEU A 1 101 ? -8.807 -2.972 0.724 1.00 93.31 101 LEU A O 1
ATOM 823 N N . THR A 1 102 ? -8.035 -3.863 -1.184 1.00 93.19 102 THR A N 1
ATOM 824 C CA . THR A 1 102 ? -8.468 -5.236 -0.883 1.00 93.19 102 THR A CA 1
ATOM 825 C C . THR A 1 102 ? -7.736 -5.791 0.335 1.00 93.19 102 THR A C 1
ATOM 827 O O . THR A 1 102 ? -8.386 -6.345 1.218 1.00 93.19 102 THR A O 1
ATOM 830 N N . LYS A 1 103 ? -6.415 -5.580 0.435 1.00 92.00 103 LYS A N 1
ATOM 831 C CA . LYS A 1 103 ? -5.607 -5.997 1.5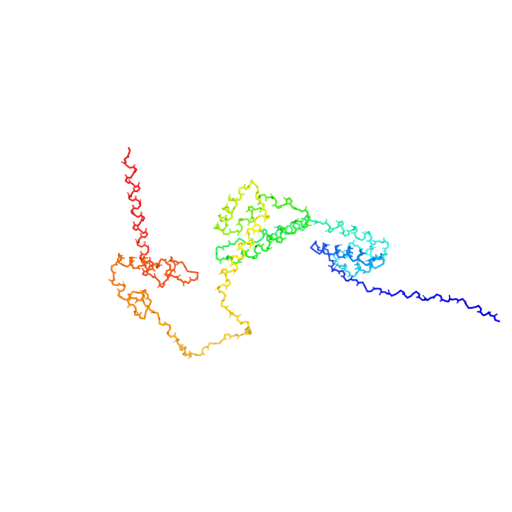94 1.00 92.00 103 LYS A CA 1
ATOM 832 C C . LYS A 1 103 ? -6.166 -5.410 2.892 1.00 92.00 103 LYS A C 1
ATOM 834 O O . LYS A 1 103 ? -6.494 -6.162 3.806 1.00 92.00 103 LYS A O 1
ATOM 839 N N . VAL A 1 104 ? -6.385 -4.096 2.940 1.00 94.50 104 VAL A N 1
ATOM 840 C CA . VAL A 1 104 ? -6.895 -3.428 4.150 1.00 94.50 104 VAL A CA 1
ATOM 841 C C . VAL A 1 104 ? -8.339 -3.844 4.463 1.00 94.50 104 VAL A C 1
ATOM 843 O O . VAL A 1 104 ? -8.678 -4.103 5.615 1.00 94.50 104 VAL A O 1
ATOM 846 N N . ARG A 1 105 ? -9.193 -3.998 3.442 1.00 94.88 105 ARG A N 1
ATOM 847 C CA . ARG A 1 105 ? -10.578 -4.483 3.606 1.00 94.88 105 ARG A CA 1
ATOM 848 C C . ARG A 1 105 ? -10.659 -5.916 4.121 1.00 94.88 105 ARG A C 1
ATOM 850 O O . ARG A 1 105 ? -11.594 -6.244 4.854 1.00 94.88 105 ARG A O 1
ATOM 857 N N . SER A 1 106 ? -9.695 -6.756 3.751 1.00 94.69 106 SER A N 1
ATOM 858 C CA . SER A 1 106 ? -9.610 -8.148 4.199 1.00 94.69 106 SER A CA 1
ATOM 859 C C . SER A 1 106 ? -9.152 -8.293 5.651 1.00 94.69 106 SER A C 1
ATOM 861 O O . SER A 1 106 ? -9.285 -9.378 6.215 1.00 94.69 106 SER A O 1
ATOM 863 N N . PHE A 1 107 ? -8.672 -7.212 6.281 1.00 95.12 107 PHE A N 1
ATOM 864 C CA . PHE A 1 107 ? -8.282 -7.240 7.685 1.00 95.12 107 PHE A CA 1
ATOM 865 C C . PHE A 1 107 ? -9.474 -7.681 8.560 1.00 95.12 107 PHE A C 1
ATOM 867 O O . PHE A 1 107 ? -10.585 -7.151 8.400 1.00 95.12 107 PHE A O 1
ATOM 874 N N . PRO A 1 108 ? -9.300 -8.670 9.453 1.00 92.88 108 PRO A N 1
ATOM 875 C CA . PRO A 1 108 ? -10.394 -9.190 10.265 1.00 92.88 108 PRO A CA 1
ATOM 876 C C . PRO A 1 108 ? -10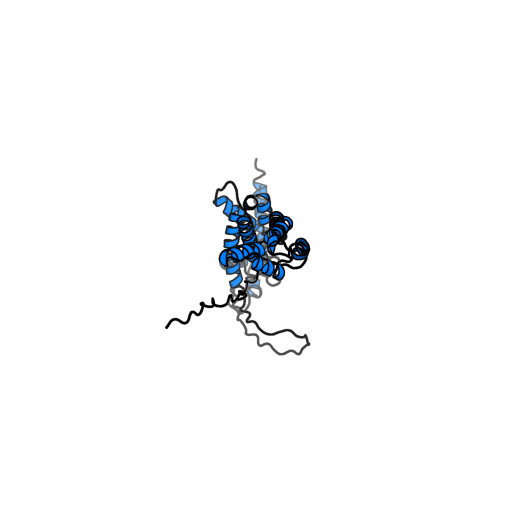.878 -8.146 11.276 1.00 92.88 108 PRO A C 1
ATOM 878 O O . PRO A 1 108 ? -10.105 -7.327 11.765 1.00 92.88 108 PRO A O 1
ATOM 881 N N . SER A 1 109 ? -12.163 -8.182 11.631 1.00 94.75 109 SER A N 1
ATOM 882 C CA . SER A 1 109 ? -12.678 -7.301 12.682 1.00 94.75 109 SER A CA 1
ATOM 883 C C . SER A 1 109 ? -11.992 -7.598 14.017 1.00 94.75 109 SER A C 1
ATOM 885 O O . SER A 1 109 ? -11.962 -8.737 14.490 1.00 94.75 109 SER A O 1
ATOM 887 N N . ILE A 1 110 ? -11.453 -6.557 14.639 1.00 93.88 110 ILE A N 1
ATOM 888 C CA . ILE A 1 110 ? -10.746 -6.621 15.909 1.00 93.88 110 ILE A CA 1
ATOM 889 C C . ILE A 1 110 ? -11.779 -6.730 17.027 1.00 93.88 110 ILE A C 1
ATOM 891 O O . ILE A 1 110 ? -12.626 -5.861 17.230 1.00 93.88 110 ILE A O 1
ATOM 895 N N . THR A 1 111 ? -11.699 -7.818 17.781 1.00 90.06 111 THR A N 1
ATOM 896 C CA . THR A 1 111 ? -12.514 -8.033 18.984 1.00 90.06 111 THR A CA 1
ATOM 897 C C . THR A 1 111 ? -11.847 -7.430 20.217 1.00 90.06 111 THR A C 1
ATOM 899 O O . THR A 1 111 ? -10.625 -7.299 20.252 1.00 90.06 111 THR A O 1
ATOM 902 N N . SER A 1 112 ? -12.611 -7.143 21.275 1.00 82.75 112 SER A N 1
ATOM 903 C CA . SER A 1 112 ? -12.081 -6.540 22.510 1.00 82.75 112 SER A CA 1
ATOM 904 C C . SER A 1 112 ? -10.925 -7.320 23.155 1.00 82.75 112 SER A C 1
ATOM 906 O O . SER A 1 112 ? -10.056 -6.705 23.760 1.00 82.75 112 SER A O 1
ATOM 908 N N . GLY A 1 113 ? -10.878 -8.649 22.997 1.00 80.19 113 GLY A N 1
ATOM 909 C CA . GLY A 1 113 ? -9.795 -9.495 23.520 1.00 80.19 113 GLY A CA 1
ATOM 910 C C . GLY A 1 113 ? -8.507 -9.496 22.685 1.00 80.19 113 GLY A C 1
ATOM 911 O O . GLY A 1 113 ? -7.507 -10.055 23.118 1.00 80.19 113 GLY A O 1
ATOM 912 N N . LYS A 1 114 ? -8.512 -8.878 21.498 1.00 86.44 114 LYS A N 1
ATOM 913 C CA . LYS A 1 114 ? -7.366 -8.818 20.575 1.00 86.44 114 LYS A CA 1
ATOM 914 C C . LYS A 1 114 ? -6.924 -7.379 20.325 1.00 86.44 114 LYS A C 1
ATOM 916 O O . LYS A 1 114 ? -6.622 -6.998 19.203 1.00 86.44 114 LYS A O 1
ATOM 921 N N . ILE A 1 115 ? -6.920 -6.557 21.373 1.00 85.50 115 ILE A N 1
ATOM 922 C CA . ILE A 1 115 ? -6.611 -5.128 21.242 1.00 85.5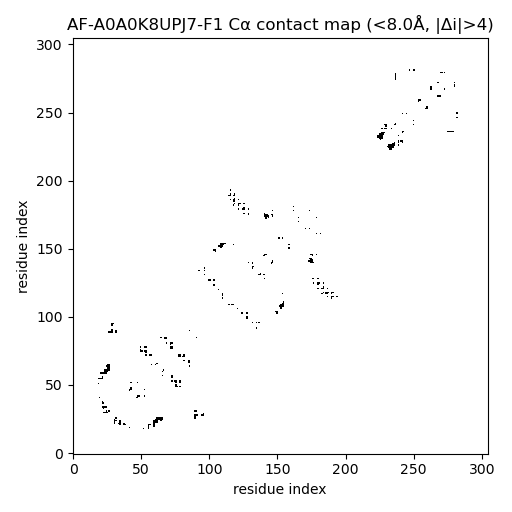0 115 ILE A CA 1
ATOM 923 C C . ILE A 1 115 ? -5.201 -4.871 20.685 1.00 85.50 115 ILE A C 1
ATOM 925 O O . ILE A 1 115 ? -5.011 -3.887 19.984 1.00 85.50 115 ILE A O 1
ATOM 929 N N . HIS A 1 116 ? -4.245 -5.780 20.914 1.00 85.38 116 HIS A N 1
ATOM 930 C CA . HIS A 1 116 ? -2.886 -5.708 20.360 1.00 85.38 116 HIS A CA 1
ATOM 931 C C . HIS A 1 116 ? -2.857 -5.682 18.820 1.00 85.38 116 HIS A C 1
ATOM 933 O O . HIS A 1 116 ? -1.973 -5.061 18.240 1.00 85.38 116 HIS A O 1
ATOM 939 N N . GLU A 1 117 ? -3.859 -6.260 18.144 1.00 91.25 117 GLU A N 1
ATOM 940 C CA . GLU A 1 117 ? -3.978 -6.222 16.676 1.00 91.25 117 GLU A CA 1
ATOM 941 C C . GLU A 1 117 ? -4.224 -4.808 16.130 1.00 91.25 117 GLU A C 1
ATOM 943 O O . GLU A 1 117 ? -4.041 -4.567 14.936 1.00 91.25 117 GLU A O 1
ATOM 948 N N . ILE A 1 118 ? -4.602 -3.848 16.987 1.00 91.94 118 ILE A N 1
ATOM 949 C CA . ILE A 1 118 ? -4.720 -2.437 16.595 1.00 91.94 118 ILE A CA 1
ATOM 950 C C . ILE A 1 118 ? -3.376 -1.904 16.092 1.00 91.94 118 ILE A C 1
ATOM 952 O O . ILE A 1 118 ? -3.379 -1.087 15.176 1.00 91.94 118 ILE A O 1
ATOM 956 N N . ALA A 1 119 ? -2.246 -2.383 16.622 1.00 90.31 119 ALA A N 1
ATOM 957 C CA . ALA A 1 119 ? -0.930 -1.962 16.151 1.00 90.31 119 ALA A CA 1
ATOM 958 C C . ALA A 1 119 ? -0.684 -2.392 14.698 1.00 90.31 119 ALA A C 1
ATOM 960 O O . ALA A 1 119 ? -0.413 -1.554 13.837 1.00 90.31 119 ALA A O 1
ATOM 961 N N . ASN A 1 120 ? -0.907 -3.675 14.397 1.00 91.94 120 ASN A N 1
ATOM 962 C CA . ASN A 1 120 ? -0.796 -4.218 13.040 1.00 91.94 120 ASN A CA 1
ATOM 963 C C . ASN A 1 120 ? -1.750 -3.511 12.068 1.00 91.94 120 ASN A C 1
ATOM 965 O O . ASN A 1 120 ? -1.369 -3.141 10.954 1.00 91.94 120 ASN A O 1
ATOM 969 N N . TYR A 1 121 ? -2.993 -3.290 12.503 1.00 96.12 121 TYR A N 1
ATOM 970 C CA . TYR A 1 121 ? -3.992 -2.592 11.704 1.00 96.12 121 TYR A CA 1
ATOM 971 C C . TYR A 1 121 ? -3.605 -1.133 11.440 1.00 96.12 121 TYR A C 1
ATOM 973 O O . TYR A 1 121 ? -3.718 -0.659 10.311 1.00 96.12 121 TYR A O 1
ATOM 981 N N . SER A 1 122 ? -3.087 -0.438 12.453 1.00 95.00 122 SER A N 1
ATOM 982 C CA . SER A 1 122 ? -2.599 0.938 12.351 1.00 95.00 122 SER A CA 1
ATOM 983 C C . SER A 1 122 ? -1.467 1.067 11.330 1.00 95.00 122 SER A C 1
ATOM 985 O O . SER A 1 122 ? -1.530 1.924 10.442 1.00 95.00 122 SER A O 1
ATOM 987 N N . SER A 1 123 ? -0.478 0.166 11.371 1.00 93.19 123 SER A N 1
ATOM 988 C CA . SER A 1 123 ? 0.584 0.103 10.359 1.00 93.19 123 SER A CA 1
ATOM 989 C C . SER A 1 123 ? 0.023 -0.140 8.957 1.00 93.19 123 SER A C 1
ATOM 991 O O . SER A 1 123 ? 0.438 0.514 8.002 1.00 93.19 123 SER A O 1
ATOM 993 N N . MET A 1 124 ? -0.955 -1.039 8.818 1.00 95.38 124 MET A N 1
ATOM 994 C CA . MET A 1 124 ? -1.572 -1.343 7.526 1.00 95.38 124 MET A CA 1
ATOM 995 C C . MET A 1 124 ? -2.329 -0.137 6.942 1.00 95.38 124 MET A C 1
ATOM 997 O O . MET A 1 124 ? -2.157 0.178 5.763 1.00 95.38 124 MET A O 1
ATOM 1001 N N . VAL A 1 125 ? -3.127 0.566 7.754 1.00 96.94 125 VAL A N 1
ATOM 1002 C CA . VAL A 1 125 ? -3.847 1.783 7.337 1.00 96.94 125 VAL A CA 1
ATOM 1003 C C . VAL A 1 125 ? -2.866 2.912 7.001 1.00 96.94 125 VAL A C 1
ATOM 1005 O O . VAL A 1 125 ? -3.029 3.569 5.975 1.00 96.94 125 VAL A O 1
ATOM 1008 N N . THR A 1 126 ? -1.801 3.082 7.788 1.00 95.50 126 THR A N 1
ATOM 1009 C CA . THR A 1 126 ? -0.734 4.060 7.508 1.00 95.50 126 THR A CA 1
ATOM 1010 C C . THR A 1 126 ? -0.073 3.793 6.157 1.00 95.50 126 THR A C 1
ATOM 1012 O O . THR A 1 126 ? 0.076 4.700 5.337 1.00 95.50 126 THR A O 1
ATOM 1015 N N . ASN A 1 127 ? 0.281 2.534 5.891 1.00 92.50 127 ASN A N 1
ATOM 1016 C CA . ASN A 1 127 ? 0.887 2.133 4.625 1.00 92.50 127 ASN A CA 1
ATOM 1017 C C . ASN A 1 127 ? -0.057 2.378 3.439 1.00 92.50 127 ASN A C 1
ATOM 1019 O O . ASN A 1 127 ? 0.404 2.778 2.370 1.00 92.50 127 ASN A O 1
ATOM 1023 N N . LEU A 1 128 ? -1.371 2.189 3.620 1.00 94.56 128 LEU A N 1
ATOM 1024 C CA . LEU A 1 128 ? -2.368 2.537 2.607 1.00 94.56 128 LEU A CA 1
ATOM 1025 C C . LEU A 1 128 ? -2.381 4.045 2.320 1.00 94.56 128 LEU A C 1
ATOM 1027 O O . LEU A 1 128 ? -2.390 4.424 1.148 1.00 94.56 128 LEU A O 1
ATOM 1031 N N . VAL A 1 129 ? -2.380 4.890 3.358 1.00 95.19 129 VAL A N 1
ATOM 1032 C CA . VAL A 1 129 ? -2.351 6.356 3.203 1.00 95.19 129 VAL A CA 1
ATOM 1033 C C . VAL A 1 129 ? -1.125 6.776 2.401 1.00 95.19 129 VAL A C 1
ATOM 1035 O O . VAL A 1 129 ? -1.272 7.355 1.323 1.00 95.19 129 VAL A O 1
ATOM 1038 N N . ALA A 1 130 ? 0.064 6.367 2.851 1.00 89.94 130 ALA A N 1
ATOM 1039 C CA . ALA A 1 130 ? 1.316 6.669 2.167 1.00 89.94 130 ALA A CA 1
ATOM 1040 C C . ALA A 1 130 ? 1.313 6.152 0.719 1.00 89.94 130 ALA A C 1
ATOM 1042 O O . ALA A 1 130 ? 1.735 6.848 -0.206 1.00 89.94 130 ALA A O 1
ATOM 1043 N N . PHE A 1 131 ? 0.807 4.938 0.482 1.00 88.50 131 PHE A N 1
ATOM 1044 C CA . PHE A 1 131 ? 0.699 4.382 -0.864 1.00 88.50 131 PHE A CA 1
ATOM 1045 C C . PHE A 1 131 ? -0.188 5.249 -1.771 1.00 88.50 131 PHE A C 1
ATOM 1047 O O . PHE A 1 131 ? 0.202 5.522 -2.911 1.00 88.50 131 PHE A O 1
ATOM 1054 N N . LEU A 1 132 ? -1.368 5.660 -1.292 1.00 89.94 132 LEU A N 1
ATOM 1055 C CA . LEU A 1 132 ? -2.345 6.420 -2.075 1.00 89.94 132 LEU A CA 1
ATOM 1056 C C . LEU A 1 132 ? -1.856 7.840 -2.374 1.00 89.94 132 LEU A C 1
ATOM 1058 O O . LEU A 1 132 ? -2.053 8.313 -3.493 1.00 89.94 132 LEU A O 1
ATOM 1062 N N . GLU A 1 133 ? -1.165 8.486 -1.437 1.00 88.50 133 GLU A N 1
ATOM 1063 C CA . GLU A 1 133 ? -0.513 9.782 -1.664 1.00 88.50 133 GLU A CA 1
ATOM 1064 C C . GLU A 1 133 ? 0.561 9.673 -2.752 1.00 88.50 133 GLU A C 1
ATOM 1066 O O . GLU A 1 133 ? 0.510 10.381 -3.761 1.00 88.50 133 GLU A O 1
ATOM 1071 N N . ASN A 1 134 ? 1.463 8.695 -2.627 1.00 82.19 134 ASN A N 1
ATOM 1072 C CA . ASN A 1 134 ? 2.521 8.447 -3.610 1.00 82.19 134 ASN A CA 1
ATOM 1073 C C . ASN A 1 134 ? 1.981 8.037 -4.990 1.00 82.19 134 ASN A C 1
ATOM 1075 O O . ASN A 1 134 ? 2.606 8.295 -6.018 1.00 82.19 134 ASN A O 1
ATOM 1079 N N . ALA A 1 135 ? 0.820 7.380 -5.038 1.00 81.31 135 ALA A N 1
ATOM 1080 C CA . ALA A 1 135 ? 0.146 7.015 -6.281 1.00 81.31 135 ALA A CA 1
ATOM 1081 C C . ALA A 1 135 ? -0.675 8.167 -6.897 1.00 81.31 135 ALA A C 1
ATOM 1083 O O . ALA A 1 135 ? -1.316 7.952 -7.925 1.00 81.31 135 ALA A O 1
ATOM 1084 N N . ARG A 1 136 ? -0.673 9.369 -6.293 1.00 82.06 136 ARG A N 1
ATOM 1085 C CA . ARG A 1 136 ? -1.542 10.507 -6.661 1.00 82.06 136 ARG A CA 1
ATOM 1086 C C . ARG A 1 136 ? -3.033 10.140 -6.658 1.00 82.06 136 ARG A C 1
ATOM 1088 O O . ARG A 1 136 ? -3.822 10.660 -7.440 1.00 82.06 136 ARG A O 1
ATOM 1095 N N . ALA A 1 137 ? -3.417 9.244 -5.753 1.00 86.75 137 ALA A N 1
ATOM 1096 C CA . ALA A 1 137 ? -4.764 8.712 -5.576 1.00 86.75 137 ALA A CA 1
ATOM 1097 C C . ALA A 1 137 ? -5.433 9.234 -4.290 1.00 86.75 137 ALA A C 1
ATOM 1099 O O . ALA A 1 137 ? -6.327 8.588 -3.740 1.00 86.75 137 ALA A O 1
ATOM 1100 N N . ALA A 1 138 ? -5.034 10.428 -3.836 1.00 85.88 138 ALA A N 1
ATOM 1101 C CA . ALA A 1 138 ? -5.582 11.110 -2.664 1.00 85.88 138 ALA A CA 1
ATOM 1102 C C . ALA A 1 138 ? -7.125 11.202 -2.621 1.00 85.88 138 ALA A C 1
ATOM 1104 O O . ALA A 1 138 ? -7.671 11.078 -1.527 1.00 85.88 138 ALA A O 1
ATOM 1105 N N . PRO A 1 139 ? -7.874 11.295 -3.745 1.00 90.06 139 PRO A N 1
ATOM 1106 C CA . PRO A 1 139 ? -9.339 11.265 -3.696 1.00 90.06 139 PRO A CA 1
ATOM 1107 C C . PRO A 1 139 ? -9.937 10.010 -3.043 1.00 90.06 139 PRO A C 1
ATOM 1109 O O . PRO A 1 139 ? -11.078 10.040 -2.591 1.00 90.06 139 PRO A O 1
ATOM 1112 N N . HIS A 1 140 ? -9.202 8.892 -2.970 1.00 90.31 140 HIS A N 1
ATOM 1113 C CA . HIS A 1 140 ? -9.647 7.715 -2.217 1.00 90.31 140 HIS A CA 1
ATOM 1114 C C . HIS A 1 140 ? -9.616 7.927 -0.695 1.00 90.31 140 HIS A C 1
ATOM 1116 O O . HIS A 1 140 ? -10.418 7.313 0.003 1.00 90.31 140 HIS A O 1
ATOM 1122 N N . LEU A 1 141 ? -8.739 8.802 -0.191 1.00 90.69 141 LEU A N 1
ATOM 1123 C CA . LEU A 1 141 ? -8.566 9.097 1.238 1.00 90.69 141 LEU A CA 1
ATOM 1124 C C . LEU A 1 141 ? -9.698 9.951 1.816 1.00 90.69 141 LEU A C 1
ATOM 1126 O O . LEU A 1 141 ? -9.917 9.954 3.026 1.00 90.69 141 LEU A O 1
ATO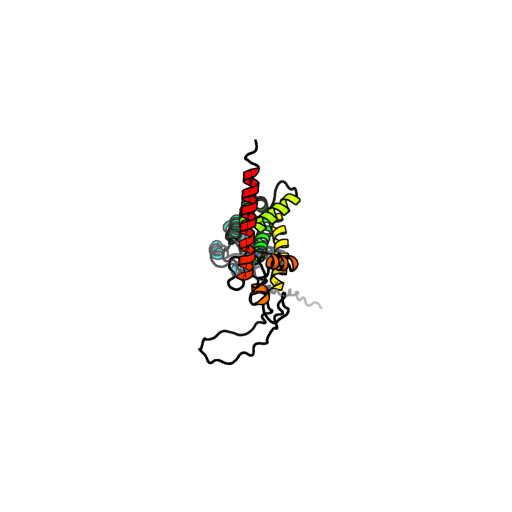M 1130 N N . SER A 1 142 ? -10.437 10.637 0.949 1.00 90.75 142 SER A N 1
ATOM 1131 C CA . SER A 1 142 ? -11.586 11.468 1.309 1.00 90.75 142 SER A CA 1
ATOM 1132 C C . SER A 1 142 ? -12.928 10.743 1.159 1.00 90.75 142 SER A C 1
ATOM 1134 O O . SER A 1 142 ? -13.966 11.377 1.308 1.00 90.75 142 SER A O 1
ATOM 1136 N N . LYS A 1 143 ? -12.943 9.437 0.839 1.00 91.69 143 LYS A N 1
ATOM 1137 C CA . LYS A 1 143 ? -14.184 8.665 0.642 1.00 91.69 143 LYS A CA 1
ATOM 1138 C C . LYS A 1 143 ? -14.807 8.276 1.992 1.00 91.69 143 LYS A C 1
ATOM 1140 O O . LYS A 1 143 ? -14.225 7.428 2.673 1.00 91.69 143 LYS A O 1
ATOM 1145 N N . PRO A 1 144 ? -16.003 8.790 2.349 1.00 90.38 144 PRO A N 1
ATOM 1146 C CA . PRO A 1 144 ? -16.628 8.495 3.642 1.00 90.38 144 PRO A CA 1
ATOM 1147 C C . PRO A 1 144 ? -16.954 7.011 3.818 1.00 90.38 144 PRO A C 1
ATOM 1149 O O . PRO A 1 144 ? -16.691 6.443 4.868 1.00 90.38 144 PRO A O 1
ATOM 1152 N N . THR A 1 145 ? -17.420 6.344 2.759 1.00 93.75 145 THR A N 1
ATOM 1153 C CA . THR A 1 145 ? -17.758 4.913 2.800 1.00 93.75 145 THR A CA 1
ATOM 1154 C C . THR A 1 145 ? -16.555 4.032 3.116 1.00 93.75 145 THR A C 1
ATOM 1156 O O . THR A 1 145 ? -16.659 3.099 3.906 1.00 93.75 145 THR A O 1
ATOM 1159 N N . LEU A 1 146 ? -15.389 4.349 2.545 1.00 93.62 146 LEU A N 1
ATOM 1160 C CA . LEU A 1 146 ? -14.158 3.634 2.859 1.00 93.62 146 LEU A CA 1
ATOM 1161 C C . LEU A 1 146 ? -13.726 3.914 4.302 1.00 93.62 146 LEU A C 1
ATOM 1163 O O . LEU A 1 146 ? -13.324 2.989 4.994 1.00 93.62 146 LEU A O 1
ATOM 1167 N N . LEU A 1 147 ? -13.843 5.156 4.778 1.00 95.31 147 LEU A N 1
ATOM 1168 C CA . LEU A 1 147 ? -13.576 5.471 6.181 1.00 95.31 147 LEU A CA 1
ATOM 1169 C C . LEU A 1 147 ? -14.482 4.659 7.124 1.00 95.31 147 LEU A C 1
ATOM 1171 O O . LEU A 1 147 ? -13.976 4.051 8.066 1.00 95.31 147 LEU A O 1
ATOM 1175 N N . ASP A 1 148 ? -15.783 4.587 6.851 1.00 94.00 148 ASP A N 1
ATOM 1176 C CA . ASP A 1 148 ? -16.738 3.828 7.666 1.00 94.00 148 ASP A CA 1
ATOM 1177 C C . ASP A 1 148 ? -16.420 2.325 7.672 1.00 94.00 148 ASP A C 1
ATOM 1179 O O . ASP A 1 148 ? -16.422 1.693 8.734 1.00 94.00 148 ASP A O 1
ATOM 1183 N N . GLU A 1 149 ? -16.063 1.754 6.514 1.00 95.62 149 GLU A N 1
ATOM 1184 C CA . GLU A 1 149 ? -15.576 0.372 6.406 1.00 95.62 149 GLU A CA 1
ATOM 1185 C C . GLU A 1 149 ? -14.354 0.142 7.309 1.00 95.62 149 GLU A C 1
ATOM 1187 O O . GLU A 1 149 ? -14.310 -0.844 8.051 1.00 95.62 149 GLU A O 1
ATOM 1192 N N . LEU A 1 150 ? -13.379 1.055 7.293 1.00 96.94 150 LEU A N 1
ATOM 1193 C CA . LEU A 1 150 ? -12.159 0.942 8.094 1.00 96.94 150 LEU A CA 1
ATOM 1194 C C . LEU A 1 150 ? -12.424 1.099 9.597 1.00 96.94 150 LEU A C 1
ATOM 1196 O O . LEU A 1 150 ? -11.869 0.352 10.406 1.00 96.94 150 LEU A O 1
ATOM 1200 N N . VAL A 1 151 ? -13.293 2.031 9.986 1.00 96.38 151 VAL A N 1
ATOM 1201 C CA . VAL A 1 151 ? -13.705 2.230 11.383 1.00 96.38 151 VAL A CA 1
ATOM 1202 C C . VAL A 1 151 ? -14.476 1.010 11.893 1.00 96.38 151 VAL A C 1
ATOM 1204 O O . VAL A 1 151 ? -14.292 0.600 13.041 1.00 96.38 151 VAL A O 1
ATOM 1207 N N . SER A 1 152 ? -15.294 0.374 11.046 1.00 95.81 152 SER A N 1
ATOM 1208 C CA . SER A 1 152 ? -16.091 -0.808 11.408 1.00 95.81 152 SER A CA 1
ATOM 1209 C C . SER A 1 152 ? -15.250 -2.015 11.848 1.00 95.81 152 SER A C 1
ATOM 1211 O O . SER A 1 152 ? -15.748 -2.865 12.589 1.00 95.81 152 SER A O 1
ATOM 1213 N N . LYS A 1 153 ? -13.967 -2.067 11.456 1.00 96.31 153 LYS A N 1
ATOM 1214 C CA . LYS A 1 153 ? -13.018 -3.107 11.879 1.00 96.31 153 LYS A CA 1
ATOM 1215 C C . LYS A 1 153 ? -12.644 -3.017 13.354 1.00 96.31 153 LYS A C 1
ATOM 1217 O O . LYS A 1 153 ? -12.119 -3.986 13.892 1.00 96.31 153 LYS A O 1
ATOM 1222 N N . LEU A 1 154 ? -12.893 -1.891 14.019 1.00 95.69 154 LEU A N 1
ATOM 1223 C CA . LEU A 1 154 ? -12.533 -1.694 15.419 1.00 95.69 154 LEU A CA 1
ATOM 1224 C C . LEU A 1 154 ? -13.616 -2.207 16.387 1.00 95.69 154 LEU A C 1
ATOM 1226 O O . LEU A 1 154 ? -14.815 -2.175 16.075 1.00 95.69 154 LEU A O 1
ATOM 1230 N N . PRO A 1 155 ? -13.237 -2.592 17.623 1.00 93.44 155 PRO A N 1
ATOM 1231 C CA . PRO A 1 155 ? -14.206 -2.867 18.677 1.00 93.44 155 PRO A CA 1
ATOM 1232 C C . PRO A 1 155 ? -15.128 -1.664 18.924 1.00 93.44 155 PRO A C 1
ATOM 1234 O O . PRO A 1 155 ? -14.718 -0.516 18.760 1.00 93.44 155 PRO A O 1
ATOM 1237 N N . ILE A 1 156 ? -16.365 -1.905 19.379 1.00 92.38 156 ILE A N 1
ATOM 1238 C CA . ILE A 1 156 ? -17.373 -0.839 19.568 1.00 92.38 156 ILE A CA 1
ATOM 1239 C C . ILE A 1 156 ? -16.879 0.328 20.434 1.00 92.38 156 ILE A C 1
ATOM 1241 O O . ILE A 1 156 ? -17.086 1.480 20.075 1.00 92.38 156 ILE A O 1
ATOM 1245 N N . TYR A 1 157 ? -16.157 0.046 21.519 1.00 90.25 157 TYR A N 1
ATOM 1246 C CA . TYR A 1 157 ? -15.647 1.087 22.413 1.00 90.25 157 TYR A CA 1
ATOM 1247 C C . TYR A 1 157 ? -14.551 1.948 21.756 1.00 90.25 157 TYR A C 1
ATOM 1249 O O . TYR A 1 157 ? -14.445 3.131 22.050 1.00 90.25 157 TYR A O 1
ATOM 1257 N N . LYS A 1 158 ? -13.777 1.395 20.810 1.00 92.81 158 LYS A N 1
ATOM 1258 C CA . LYS A 1 158 ? -12.812 2.169 20.011 1.00 92.81 158 LYS A CA 1
ATOM 1259 C C . LYS A 1 158 ? -13.486 2.981 18.912 1.00 92.81 158 LYS A C 1
ATOM 1261 O O . LYS A 1 158 ? -13.024 4.071 18.596 1.00 92.81 158 LYS A O 1
ATOM 1266 N N . ARG A 1 159 ? -14.598 2.488 18.362 1.00 94.38 159 ARG A N 1
ATOM 1267 C CA . ARG A 1 159 ? -15.434 3.262 17.431 1.00 94.38 159 ARG A CA 1
ATOM 1268 C C . ARG A 1 159 ? -16.066 4.472 18.119 1.00 94.38 159 ARG A C 1
ATOM 1270 O O . ARG A 1 159 ? -16.066 5.555 17.546 1.00 94.38 159 ARG A O 1
ATOM 1277 N N . GLU A 1 160 ? -16.552 4.303 19.346 1.00 93.12 160 GLU A N 1
ATOM 1278 C CA . GLU A 1 160 ? -17.053 5.415 20.163 1.00 93.12 160 GLU A CA 1
ATOM 1279 C C . GLU A 1 160 ? -15.934 6.412 20.503 1.00 93.12 160 GLU A C 1
ATOM 1281 O O . GLU A 1 160 ? -16.117 7.616 20.339 1.00 93.12 160 GLU A O 1
ATOM 1286 N N . GLU A 1 161 ? -14.741 5.930 20.856 1.00 92.06 161 GLU A N 1
ATOM 1287 C CA . GLU A 1 161 ? -13.579 6.791 21.094 1.00 92.06 161 GLU A CA 1
ATOM 1288 C C . GLU A 1 161 ? -13.178 7.618 19.863 1.00 92.06 161 GLU A C 1
ATOM 1290 O O . GLU A 1 161 ? -12.943 8.824 19.981 1.00 92.06 161 GLU A O 1
ATOM 1295 N N . TRP A 1 162 ? -13.177 7.004 18.677 1.00 92.81 162 TRP A N 1
ATOM 1296 C CA . TRP A 1 162 ? -12.992 7.710 17.409 1.00 92.81 162 TRP A CA 1
ATOM 1297 C C . TRP A 1 162 ? -14.090 8.756 17.168 1.00 92.81 162 TRP A C 1
ATOM 1299 O O . TRP A 1 162 ? -13.795 9.897 16.800 1.00 92.81 162 TRP A O 1
ATOM 1309 N N . ALA A 1 163 ? -15.358 8.411 17.411 1.00 90.38 163 ALA A N 1
ATOM 1310 C CA . ALA A 1 163 ? -16.479 9.338 17.259 1.00 90.38 163 ALA A CA 1
ATOM 1311 C C . ALA A 1 163 ? -16.346 10.564 18.180 1.00 90.38 163 ALA A C 1
ATOM 1313 O O . ALA A 1 163 ? -16.608 11.688 17.752 1.00 90.38 163 ALA A O 1
ATOM 1314 N N . ARG A 1 164 ? -15.873 10.369 19.414 1.00 88.88 164 ARG A N 1
ATOM 1315 C CA . ARG A 1 164 ? -15.622 11.453 20.372 1.00 88.88 164 ARG A CA 1
ATOM 1316 C C . ARG A 1 164 ? -14.447 12.334 19.961 1.00 88.88 164 ARG A C 1
ATOM 1318 O O . ARG A 1 164 ? -14.562 13.556 19.988 1.00 88.88 164 ARG A O 1
ATOM 1325 N N . HIS A 1 165 ? -13.337 11.718 19.548 1.00 87.88 165 HIS A N 1
ATOM 1326 C CA . HIS A 1 165 ? -12.152 12.432 19.066 1.00 87.88 165 HIS A CA 1
ATOM 1327 C C . HIS A 1 165 ? -12.503 13.358 17.899 1.00 87.88 165 HIS A C 1
ATOM 1329 O O . HIS A 1 165 ? -12.146 14.531 17.868 1.00 87.88 165 HIS A O 1
ATOM 1335 N N . THR A 1 166 ? -13.282 12.840 16.961 1.00 86.62 166 THR A N 1
ATOM 1336 C CA . THR A 1 166 ? -13.684 13.577 15.767 1.00 86.62 166 THR A CA 1
ATOM 1337 C C . THR A 1 166 ? -14.782 14.610 16.012 1.00 86.62 166 THR A C 1
ATOM 1339 O O . THR A 1 166 ? -14.824 15.612 15.301 1.00 86.62 166 THR A O 1
ATOM 1342 N N . PHE A 1 167 ? -15.652 14.413 17.009 1.00 84.19 167 PHE A N 1
ATOM 1343 C CA . PHE A 1 167 ? -16.582 15.451 17.465 1.00 84.19 167 PHE A CA 1
ATOM 1344 C C . PHE A 1 167 ? -15.825 16.668 18.019 1.00 84.19 167 PHE A C 1
ATOM 1346 O O . PHE A 1 167 ? -16.163 17.801 17.691 1.00 84.19 167 PHE A O 1
ATOM 1353 N N . ALA A 1 168 ? -14.750 16.441 18.781 1.00 82.94 168 ALA A N 1
ATOM 1354 C CA . ALA A 1 168 ? -13.939 17.515 19.358 1.00 82.94 168 ALA A CA 1
ATOM 1355 C C . ALA A 1 168 ? -13.195 18.368 18.310 1.00 82.94 168 ALA A C 1
ATOM 1357 O O . ALA A 1 168 ? -12.954 19.548 18.541 1.00 82.94 168 ALA A O 1
ATOM 1358 N N . ILE A 1 169 ? -12.849 17.792 17.153 1.00 78.62 169 ILE A N 1
ATOM 1359 C CA . ILE A 1 169 ? -12.097 18.474 16.081 1.00 78.62 169 ILE A CA 1
ATOM 1360 C C . ILE A 1 169 ? -12.981 19.437 15.259 1.00 78.62 169 ILE A C 1
ATOM 1362 O O . ILE A 1 169 ? -12.457 20.288 14.545 1.00 78.62 169 ILE A O 1
ATOM 1366 N N . ASN A 1 170 ? -14.312 19.332 15.369 1.00 78.31 170 ASN A N 1
ATOM 1367 C CA . ASN A 1 170 ? -15.290 20.206 14.705 1.00 78.31 170 ASN A CA 1
ATOM 1368 C C . ASN A 1 170 ? -15.050 20.409 13.190 1.00 78.31 170 ASN A C 1
ATOM 1370 O O . ASN A 1 170 ? -15.197 21.509 12.656 1.00 78.31 170 ASN A O 1
ATOM 1374 N N . LYS A 1 171 ? -14.662 19.341 12.479 1.00 73.06 171 LYS A N 1
ATOM 1375 C CA . LYS A 1 171 ? -14.507 19.351 11.017 1.00 73.06 171 LYS A CA 1
ATOM 1376 C C . LYS A 1 171 ? -15.719 18.732 10.314 1.00 73.06 171 LYS A C 1
ATOM 1378 O O . LYS A 1 171 ? -16.182 17.674 10.746 1.00 73.06 171 LYS A O 1
ATOM 1383 N N . PRO A 1 172 ? -16.183 19.324 9.195 1.00 66.31 172 PRO A N 1
ATOM 1384 C CA . PRO A 1 172 ? -17.350 18.833 8.462 1.00 66.31 172 PRO A CA 1
ATOM 1385 C C . PRO A 1 172 ? -17.089 17.507 7.734 1.00 66.31 172 PRO A C 1
ATOM 1387 O O . PRO A 1 172 ? -17.995 16.690 7.611 1.00 66.31 172 PRO A O 1
ATOM 1390 N N . TYR A 1 173 ? -15.852 17.267 7.285 1.00 71.62 173 TYR A N 1
ATOM 1391 C CA . TYR A 1 173 ? -15.476 16.064 6.544 1.00 71.62 173 TYR A CA 1
ATOM 1392 C C . TYR A 1 173 ? -14.255 15.412 7.176 1.00 71.62 173 TYR A C 1
ATOM 1394 O O . TYR A 1 173 ? -13.237 16.069 7.390 1.00 71.62 173 TYR A O 1
ATOM 1402 N N . ARG A 1 174 ? -14.374 14.114 7.459 1.00 84.50 174 ARG A N 1
ATOM 1403 C CA . ARG A 1 174 ? -13.320 13.299 8.066 1.00 84.50 174 ARG A CA 1
ATOM 1404 C C . ARG A 1 174 ? -12.629 12.476 6.999 1.00 84.50 174 ARG A C 1
ATOM 1406 O O . ARG A 1 174 ? -13.283 11.961 6.091 1.00 84.50 174 ARG A O 1
ATOM 1413 N N . THR A 1 175 ? -11.320 12.327 7.128 1.00 90.75 175 THR A N 1
ATOM 1414 C CA . THR A 1 175 ? -10.510 11.602 6.142 1.00 90.75 175 THR A CA 1
ATOM 1415 C C . THR A 1 175 ? -9.843 10.372 6.737 1.00 90.75 175 THR A C 1
ATOM 1417 O O . THR A 1 175 ? -9.672 10.238 7.950 1.00 90.75 175 THR A O 1
ATOM 1420 N N . ILE A 1 176 ? -9.412 9.472 5.858 1.00 94.38 176 ILE A N 1
ATOM 1421 C CA . ILE A 1 176 ? -8.618 8.302 6.241 1.00 94.38 176 ILE A CA 1
ATOM 1422 C C . ILE A 1 176 ? -7.254 8.730 6.803 1.00 94.38 176 ILE A C 1
ATOM 1424 O O . ILE A 1 176 ? -6.720 8.040 7.664 1.00 94.38 176 ILE A O 1
ATOM 1428 N N . CYS A 1 177 ? -6.718 9.886 6.394 1.00 92.12 177 CYS A N 1
ATOM 1429 C CA . CYS A 1 177 ? -5.493 10.451 6.965 1.00 92.12 177 CYS A CA 1
ATOM 1430 C C . CYS A 1 177 ? -5.656 10.731 8.465 1.00 92.12 177 CYS A C 1
ATOM 1432 O O . CYS A 1 177 ? -4.848 10.279 9.269 1.00 92.12 177 CYS A O 1
ATOM 1434 N N . GLU A 1 178 ? -6.742 11.403 8.855 1.00 91.56 178 GLU A N 1
ATOM 1435 C CA . GLU A 1 178 ? -7.034 11.701 10.264 1.00 91.56 178 GLU A CA 1
ATOM 1436 C C . GLU A 1 178 ? -7.267 10.423 11.072 1.00 91.56 178 GLU A C 1
ATOM 1438 O O . GLU A 1 178 ? -6.765 10.286 12.188 1.00 91.56 178 GLU A O 1
ATOM 1443 N N . PHE A 1 179 ? -7.978 9.458 10.484 1.00 95.25 179 PHE A N 1
ATOM 1444 C CA . PHE A 1 179 ? -8.172 8.148 11.098 1.00 95.25 179 PHE A CA 1
ATOM 1445 C C . PHE A 1 179 ? -6.849 7.406 11.301 1.00 95.25 179 PHE A C 1
ATOM 1447 O O . PHE A 1 179 ? -6.625 6.838 12.368 1.00 95.25 179 PHE A O 1
ATOM 1454 N N . SER A 1 180 ? -5.951 7.454 10.315 1.00 95.56 180 SER A N 1
ATOM 1455 C CA . SER A 1 180 ? -4.614 6.866 10.395 1.00 95.56 180 SER A CA 1
ATOM 1456 C C . SER A 1 180 ? -3.783 7.510 11.503 1.00 95.56 180 SER A C 1
ATOM 1458 O O . SER A 1 180 ? -3.197 6.795 12.311 1.00 95.56 180 SER A O 1
ATOM 1460 N N . SER A 1 181 ? -3.761 8.843 11.592 1.00 91.94 181 SER A N 1
ATOM 1461 C CA . SER A 1 181 ? -3.032 9.556 12.650 1.00 91.94 181 SER A CA 1
ATOM 1462 C C . SER A 1 181 ? -3.564 9.217 14.044 1.00 91.94 181 SER A C 1
ATOM 1464 O O . SER A 1 181 ? -2.785 8.974 14.966 1.00 91.94 181 SER A O 1
ATOM 1466 N N . TRP A 1 182 ? -4.887 9.141 14.201 1.00 94.12 182 TRP A N 1
ATOM 1467 C CA . TRP A 1 182 ? -5.506 8.730 15.460 1.00 94.12 182 TRP A CA 1
ATOM 1468 C C . TRP A 1 182 ? -5.193 7.264 15.810 1.00 94.12 182 TRP A C 1
ATOM 1470 O O . TRP A 1 182 ? -4.838 6.959 16.950 1.00 94.12 182 TRP A O 1
ATOM 1480 N N . LEU A 1 183 ? -5.246 6.353 14.831 1.00 93.69 183 LEU A N 1
ATOM 1481 C CA . LEU A 1 183 ? -4.879 4.944 15.011 1.00 93.69 183 LEU A CA 1
ATOM 1482 C C . LEU A 1 183 ? -3.411 4.758 15.406 1.00 93.69 183 LEU A C 1
ATOM 1484 O O . LEU A 1 183 ? -3.098 3.843 16.167 1.00 93.69 183 LEU A O 1
ATOM 1488 N N . GLN A 1 184 ? -2.500 5.584 14.895 1.00 91.88 184 GLN A N 1
ATOM 1489 C CA . GLN A 1 184 ? -1.086 5.548 15.278 1.00 91.88 184 GLN A CA 1
ATOM 1490 C C . GLN A 1 184 ? -0.893 5.919 16.747 1.00 91.88 184 GLN A C 1
ATOM 1492 O O . GLN A 1 184 ? -0.254 5.167 17.477 1.00 91.88 184 GLN A O 1
ATOM 1497 N N . GLN A 1 185 ? -1.521 7.006 17.206 1.00 88.00 185 GLN A N 1
ATOM 1498 C CA . GLN A 1 185 ? -1.503 7.385 18.625 1.00 88.00 185 GLN A CA 1
ATOM 1499 C C . GLN A 1 185 ? -2.083 6.264 19.497 1.00 88.00 185 GLN A C 1
ATOM 1501 O O . GLN A 1 185 ? -1.498 5.878 20.508 1.00 88.00 185 GLN A O 1
ATOM 1506 N N . MET A 1 186 ? -3.200 5.676 19.057 1.00 86.81 186 MET A N 1
ATOM 1507 C CA . MET A 1 186 ? -3.826 4.549 19.740 1.00 86.81 186 MET A CA 1
ATOM 1508 C C . MET A 1 186 ? -2.909 3.325 19.821 1.00 86.81 186 MET A C 1
ATOM 1510 O O . MET A 1 186 ? -2.819 2.688 20.869 1.00 86.81 186 MET A O 1
ATOM 1514 N N . SER A 1 187 ? -2.221 3.001 18.725 1.00 86.94 187 SER A N 1
ATOM 1515 C CA . SER A 1 187 ? -1.248 1.910 18.669 1.00 86.94 187 SER A CA 1
ATOM 1516 C C . SER A 1 187 ? -0.151 2.095 19.711 1.00 86.94 187 SER A C 1
ATOM 1518 O O . SER A 1 187 ? 0.164 1.143 20.418 1.00 86.94 187 SER A O 1
ATOM 1520 N N . THR A 1 188 ? 0.390 3.308 19.859 1.00 83.06 188 THR A N 1
ATOM 1521 C CA . THR A 1 188 ? 1.395 3.607 20.888 1.00 83.06 188 THR A CA 1
ATOM 1522 C C . THR A 1 188 ? 0.873 3.281 22.288 1.00 83.06 188 THR A C 1
ATOM 1524 O O . THR A 1 188 ? 1.540 2.570 23.033 1.00 83.06 188 THR A O 1
ATOM 1527 N N . TYR A 1 189 ? -0.349 3.705 22.630 1.00 81.06 189 TYR A N 1
ATOM 1528 C CA . TYR A 1 189 ? -0.943 3.400 23.939 1.00 81.06 189 TYR A CA 1
ATOM 1529 C C . TYR A 1 189 ? -1.174 1.904 24.158 1.00 81.06 189 TYR A C 1
ATOM 1531 O O . TYR A 1 189 ? -0.944 1.398 25.255 1.00 81.06 189 TYR A O 1
ATOM 1539 N N . VAL A 1 190 ? -1.632 1.192 23.124 1.00 80.94 190 VAL A N 1
ATOM 1540 C CA . VAL A 1 190 ? -1.853 -0.257 23.189 1.00 80.94 190 VAL A CA 1
ATOM 1541 C C . VAL A 1 190 ? -0.537 -0.987 23.422 1.00 80.94 190 VAL A C 1
ATOM 1543 O O . VAL A 1 190 ? -0.473 -1.799 24.340 1.00 80.94 190 VAL A O 1
ATOM 1546 N N . VAL A 1 191 ? 0.503 -0.673 22.645 1.00 80.31 191 VAL A N 1
ATOM 1547 C CA . VAL A 1 191 ? 1.832 -1.282 22.784 1.00 80.31 191 VAL A CA 1
ATOM 1548 C C . VAL A 1 191 ? 2.359 -1.061 24.201 1.00 80.31 191 VAL A C 1
ATOM 1550 O O . VAL A 1 191 ? 2.595 -2.044 24.899 1.00 80.31 191 VAL A O 1
ATOM 1553 N N . MET A 1 192 ? 2.375 0.187 24.684 1.00 78.69 192 MET A N 1
ATOM 1554 C CA . MET A 1 192 ? 2.810 0.520 26.049 1.00 78.69 192 MET A CA 1
ATOM 1555 C C . MET A 1 192 ? 2.018 -0.231 27.133 1.00 78.69 192 MET A C 1
ATOM 1557 O O . MET A 1 192 ? 2.589 -0.702 28.112 1.00 78.69 192 MET A O 1
ATOM 1561 N N . ALA A 1 193 ? 0.699 -0.378 26.971 1.00 73.81 193 ALA A N 1
ATOM 1562 C CA . ALA A 1 193 ? -0.139 -1.107 27.925 1.00 73.81 193 ALA A CA 1
ATOM 1563 C C . ALA A 1 193 ? 0.079 -2.634 27.881 1.00 73.81 193 ALA A C 1
ATOM 1565 O O . ALA A 1 193 ? -0.178 -3.328 28.868 1.00 73.81 193 ALA A O 1
ATOM 1566 N N . THR A 1 194 ? 0.528 -3.173 26.744 1.00 70.06 194 THR A N 1
ATOM 1567 C CA . THR A 1 194 ? 0.775 -4.612 26.555 1.00 70.06 194 THR A CA 1
ATOM 1568 C C . THR A 1 194 ? 2.208 -5.042 26.863 1.00 70.06 194 THR A C 1
ATOM 1570 O O . THR A 1 194 ? 2.390 -6.161 27.335 1.00 70.06 194 THR A O 1
ATOM 1573 N N . GLU A 1 195 ? 3.203 -4.165 26.697 1.00 62.94 195 GLU A N 1
ATOM 1574 C CA . GLU A 1 195 ? 4.605 -4.410 27.083 1.00 62.94 195 GLU A CA 1
ATOM 1575 C C . GLU A 1 195 ? 4.756 -4.642 28.594 1.00 62.94 195 GLU A C 1
ATOM 1577 O O . GLU A 1 195 ? 5.56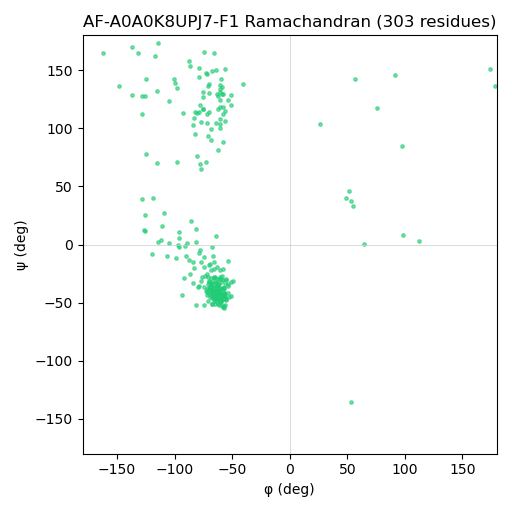9 -5.449 29.032 1.00 62.94 195 GLU A O 1
ATOM 1582 N N . LEU A 1 196 ? 3.889 -4.039 29.411 1.00 53.34 196 LEU A N 1
ATOM 1583 C CA . LEU A 1 196 ? 3.835 -4.293 30.856 1.00 53.34 196 LEU A CA 1
ATOM 1584 C C . LEU A 1 196 ? 3.376 -5.721 31.219 1.00 53.34 196 LEU A C 1
ATOM 1586 O O . LEU A 1 196 ? 3.451 -6.107 32.383 1.00 53.34 196 LEU A O 1
ATOM 1590 N N . ASN A 1 197 ? 2.891 -6.501 30.245 1.00 53.81 197 ASN A N 1
ATOM 1591 C CA . ASN A 1 197 ? 2.390 -7.864 30.436 1.00 53.81 197 ASN A CA 1
ATOM 1592 C C . ASN A 1 197 ? 3.272 -8.945 29.789 1.00 53.81 197 ASN A C 1
ATOM 1594 O O . ASN A 1 197 ? 2.897 -10.117 29.834 1.00 53.81 197 ASN A O 1
ATOM 1598 N N . THR A 1 198 ? 4.424 -8.607 29.198 1.00 41.94 198 THR A N 1
ATOM 1599 C CA . THR A 1 198 ? 5.371 -9.626 28.726 1.00 41.94 198 THR A CA 1
ATOM 1600 C C . THR A 1 198 ? 6.242 -10.102 29.891 1.00 41.94 198 THR A C 1
ATOM 1602 O O . THR A 1 198 ? 7.119 -9.349 30.321 1.00 41.94 198 THR A O 1
ATOM 1605 N N . PRO A 1 199 ? 6.081 -11.337 30.414 1.00 45.03 199 PRO A N 1
ATOM 1606 C CA . PRO A 1 199 ? 7.189 -11.963 31.113 1.00 45.03 199 PRO A CA 1
ATOM 1607 C C . PRO A 1 199 ? 8.340 -12.045 30.112 1.00 45.03 199 PRO A C 1
ATOM 1609 O O . PRO A 1 199 ? 8.150 -12.478 28.975 1.00 45.03 199 PRO A O 1
ATOM 1612 N N . HIS A 1 200 ? 9.510 -11.574 30.521 1.00 39.97 200 HIS A N 1
ATOM 1613 C CA . HIS A 1 200 ? 10.750 -11.663 29.767 1.00 39.97 200 HIS A CA 1
ATOM 1614 C C . HIS A 1 200 ? 11.058 -13.142 29.479 1.00 39.97 200 HIS A C 1
ATOM 1616 O O . HIS A 1 200 ? 11.723 -13.817 30.263 1.00 39.97 200 HIS A O 1
ATOM 1622 N N . VAL A 1 201 ? 10.538 -13.681 28.376 1.00 41.56 201 VAL A N 1
ATOM 1623 C CA . VAL A 1 201 ? 10.913 -15.009 27.897 1.00 41.56 201 VAL A CA 1
ATOM 1624 C C . VAL A 1 201 ? 12.206 -14.825 27.128 1.00 41.56 201 VAL A C 1
ATOM 1626 O O . VAL A 1 201 ? 12.214 -14.470 25.951 1.00 41.56 201 VAL A O 1
ATOM 1629 N N . SER A 1 202 ? 13.311 -15.041 27.835 1.00 40.44 202 SER A N 1
ATOM 1630 C CA . SER A 1 202 ? 14.598 -15.296 27.209 1.00 40.44 202 SER A CA 1
ATOM 1631 C C . SER A 1 202 ? 14.431 -16.494 26.277 1.00 40.44 202 SER A C 1
ATOM 1633 O O . SER A 1 202 ? 14.109 -17.602 26.707 1.00 40.44 202 SER A O 1
ATOM 1635 N N . SER A 1 203 ? 14.593 -16.228 24.988 1.00 42.50 203 SER A N 1
ATOM 1636 C CA . SER A 1 203 ? 14.771 -17.224 23.942 1.00 42.50 203 SER A CA 1
ATOM 1637 C C . SER A 1 203 ? 15.930 -18.152 24.310 1.00 42.50 203 SER A C 1
ATOM 1639 O O . SER A 1 203 ? 17.032 -17.665 24.538 1.00 42.50 203 SER A O 1
ATOM 1641 N N . GLU A 1 204 ? 15.695 -19.464 24.360 1.00 41.19 204 GLU A N 1
ATOM 1642 C CA . GLU A 1 204 ? 16.270 -20.416 23.397 1.00 41.19 204 GLU A CA 1
ATOM 1643 C C . GLU A 1 204 ? 15.969 -21.892 23.746 1.00 41.19 204 GLU A C 1
ATOM 1645 O O . GLU A 1 204 ? 15.906 -22.290 24.905 1.00 41.19 204 GLU A O 1
ATOM 1650 N N . GLN A 1 205 ? 15.909 -22.690 22.672 1.00 37.91 205 GLN A N 1
ATOM 1651 C CA . GLN A 1 205 ? 16.033 -24.152 22.567 1.00 37.91 205 GLN A CA 1
ATOM 1652 C C . GLN A 1 205 ? 14.763 -25.040 22.652 1.00 37.91 205 GLN A C 1
ATOM 1654 O O . GLN A 1 205 ? 13.760 -24.691 23.273 1.00 37.91 205 GLN A O 1
ATOM 1659 N N . PRO A 1 206 ? 14.757 -26.171 21.904 1.00 39.00 206 PRO A N 1
ATOM 1660 C CA . PRO A 1 206 ? 13.642 -26.559 21.052 1.00 39.00 206 PRO A CA 1
ATOM 1661 C C . PRO A 1 206 ? 12.936 -27.844 21.502 1.00 39.00 206 PRO A C 1
ATOM 1663 O O . PRO A 1 206 ? 13.364 -28.573 22.392 1.00 39.00 206 PRO A O 1
ATOM 1666 N N . SER A 1 207 ? 11.829 -28.132 20.816 1.00 46.25 207 SER A N 1
ATOM 1667 C CA . SER A 1 207 ? 10.979 -29.313 20.971 1.00 46.25 207 SER A CA 1
ATOM 1668 C C . SER A 1 207 ? 11.748 -30.625 21.195 1.00 46.25 207 SER A C 1
ATOM 1670 O O . SER A 1 207 ? 12.634 -30.942 20.398 1.00 46.25 207 SER A O 1
ATOM 1672 N N . ARG A 1 208 ? 11.271 -31.475 22.118 1.00 36.47 208 ARG A N 1
ATOM 1673 C CA . ARG A 1 208 ? 10.692 -32.795 21.778 1.00 36.47 208 ARG A CA 1
ATOM 1674 C C . ARG A 1 208 ? 10.257 -33.617 23.001 1.00 36.47 208 ARG A C 1
ATOM 1676 O O . ARG A 1 208 ? 11.017 -33.847 23.926 1.00 36.47 208 ARG A O 1
ATOM 1683 N N . LYS A 1 209 ? 9.064 -34.191 22.812 1.00 33.16 209 LYS A N 1
ATOM 1684 C CA . LYS A 1 209 ? 8.530 -35.477 23.292 1.00 33.16 209 LYS A CA 1
ATOM 1685 C C . LYS A 1 209 ? 8.087 -35.617 24.755 1.00 33.16 209 LYS A C 1
ATOM 1687 O O . LYS A 1 209 ? 8.851 -35.614 25.707 1.00 33.16 209 LYS A O 1
ATOM 1692 N N . CYS A 1 210 ? 6.785 -35.883 24.836 1.00 40.22 210 CYS A N 1
ATOM 1693 C CA . CYS A 1 210 ? 6.054 -36.507 25.923 1.00 40.22 210 CYS A CA 1
ATOM 1694 C C . CYS A 1 210 ? 6.718 -37.828 26.352 1.00 40.22 210 CYS A C 1
ATOM 1696 O O . CYS A 1 210 ? 6.927 -38.700 25.511 1.00 40.22 210 CYS A O 1
ATOM 1698 N N . ASN A 1 211 ? 6.983 -37.986 27.650 1.00 32.31 211 ASN A N 1
ATOM 1699 C CA . ASN A 1 211 ? 6.974 -39.287 28.310 1.00 32.31 211 ASN A CA 1
ATOM 1700 C C . ASN A 1 211 ? 6.525 -39.125 29.768 1.00 32.31 211 ASN A C 1
ATOM 1702 O O . ASN A 1 211 ? 6.872 -38.166 30.454 1.00 32.31 211 ASN A O 1
ATOM 1706 N N . ARG A 1 212 ? 5.661 -40.047 30.189 1.00 38.38 212 ARG A N 1
ATOM 1707 C CA . ARG A 1 212 ? 4.928 -40.050 31.456 1.00 38.38 212 ARG A CA 1
ATOM 1708 C C . ARG A 1 212 ? 5.833 -40.438 32.639 1.00 38.38 212 ARG A C 1
ATOM 1710 O O . ARG A 1 212 ? 6.356 -41.540 32.614 1.00 38.38 212 ARG A O 1
ATOM 1717 N N . SER A 1 213 ? 5.841 -39.586 33.682 1.00 36.12 213 SER A N 1
ATOM 1718 C CA . SER A 1 213 ? 6.004 -39.839 35.147 1.00 36.12 213 SER A CA 1
ATOM 1719 C C . SER A 1 213 ? 7.262 -40.586 35.661 1.00 36.12 213 SER A C 1
ATOM 1721 O O . SER A 1 213 ? 7.688 -41.550 35.042 1.00 36.12 213 SER A O 1
ATOM 1723 N N . PRO A 1 214 ? 7.836 -40.205 36.830 1.00 37.56 214 PRO A N 1
ATOM 1724 C CA . PRO A 1 214 ? 7.146 -40.236 38.126 1.00 37.56 214 PRO A CA 1
ATOM 1725 C C . PRO A 1 214 ? 7.265 -38.960 38.973 1.00 37.56 214 PRO A C 1
ATOM 1727 O O . PRO A 1 214 ? 8.058 -38.064 38.713 1.00 37.56 214 PRO A O 1
ATOM 1730 N N . LYS A 1 215 ? 6.382 -38.891 39.974 1.00 47.06 215 LYS A N 1
ATOM 1731 C CA . LYS A 1 215 ? 6.210 -37.808 40.946 1.00 47.06 215 LYS A CA 1
ATOM 1732 C C . LYS A 1 215 ? 7.543 -37.425 41.603 1.00 47.06 215 LYS A C 1
ATOM 1734 O O . LYS A 1 215 ? 8.095 -38.232 42.344 1.00 47.06 215 LYS A O 1
ATOM 1739 N N . THR A 1 216 ? 7.956 -36.170 41.438 1.00 31.14 216 THR A N 1
ATOM 1740 C CA . THR A 1 216 ? 8.986 -35.547 42.277 1.00 31.14 216 THR A CA 1
ATOM 1741 C C . THR A 1 216 ? 8.420 -34.259 42.859 1.00 31.14 216 THR A C 1
ATOM 1743 O O . THR A 1 216 ? 7.820 -33.443 42.162 1.00 31.14 216 THR A O 1
ATOM 1746 N N . VAL A 1 217 ? 8.534 -34.166 44.178 1.00 42.66 217 VAL A N 1
ATOM 1747 C CA . VAL A 1 217 ? 7.960 -33.161 45.068 1.00 42.66 217 VAL A CA 1
ATOM 1748 C C . VAL A 1 217 ? 8.422 -31.760 44.664 1.00 42.66 217 VAL A C 1
ATOM 1750 O O . VAL A 1 217 ? 9.612 -31.466 44.703 1.00 42.66 217 VAL A O 1
ATOM 1753 N N . LEU A 1 218 ? 7.476 -30.891 44.300 1.00 33.09 218 LEU A N 1
ATOM 1754 C CA . LEU A 1 218 ? 7.718 -29.454 44.220 1.00 33.09 218 LEU A CA 1
ATOM 1755 C C . LEU A 1 218 ? 7.591 -28.882 45.630 1.00 33.09 218 LEU A C 1
ATOM 1757 O O . LEU A 1 218 ? 6.509 -28.884 46.219 1.00 33.09 218 LEU A O 1
ATOM 1761 N N . THR A 1 219 ? 8.702 -28.391 46.165 1.00 33.31 219 THR A N 1
ATOM 1762 C CA . THR A 1 219 ? 8.717 -27.451 47.281 1.00 33.31 219 THR A CA 1
ATOM 1763 C C . THR A 1 219 ? 7.966 -26.193 46.853 1.00 33.31 219 THR A C 1
ATOM 1765 O O . THR A 1 219 ? 8.449 -25.379 46.068 1.00 33.31 219 THR A O 1
ATOM 1768 N N . ILE A 1 220 ? 6.735 -26.059 47.343 1.00 35.81 220 ILE A N 1
ATOM 1769 C CA . ILE A 1 220 ? 5.948 -24.837 47.227 1.00 35.81 220 ILE A CA 1
ATOM 1770 C C . ILE A 1 220 ? 6.617 -23.805 48.134 1.00 35.81 220 ILE A C 1
ATOM 1772 O O . ILE A 1 220 ? 6.632 -23.959 49.353 1.00 35.81 220 ILE A O 1
ATOM 1776 N N . SER A 1 221 ? 7.173 -22.751 47.540 1.00 37.78 221 SER A N 1
ATOM 1777 C CA . SER A 1 221 ? 7.398 -21.501 48.262 1.00 37.78 221 SER A CA 1
ATOM 1778 C C . SER A 1 221 ? 6.031 -20.995 48.724 1.00 37.78 221 SER A C 1
ATOM 1780 O O . SER A 1 221 ? 5.188 -20.619 47.906 1.00 37.78 221 SER A O 1
ATOM 1782 N N . GLU A 1 222 ? 5.769 -21.077 50.027 1.00 39.78 222 GLU A N 1
ATOM 1783 C CA . GLU A 1 222 ? 4.550 -20.565 50.646 1.00 39.78 222 GLU A CA 1
ATOM 1784 C C . GLU A 1 222 ? 4.537 -19.032 50.580 1.00 39.78 222 GLU A C 1
ATOM 1786 O O . GLU A 1 222 ? 4.982 -18.338 51.497 1.00 39.78 222 GLU A O 1
ATOM 1791 N N . GLU A 1 223 ? 3.980 -18.474 49.506 1.00 47.03 223 GLU A N 1
ATOM 1792 C CA . GLU A 1 223 ? 3.525 -17.088 49.531 1.00 47.03 223 GLU A CA 1
ATOM 1793 C C . GLU A 1 223 ? 2.385 -16.967 50.552 1.00 47.03 223 GLU A C 1
ATOM 1795 O O . GLU A 1 223 ? 1.256 -17.417 50.341 1.00 47.03 223 GLU A O 1
ATOM 1800 N N . LYS A 1 224 ? 2.700 -16.383 51.712 1.00 50.28 224 LYS A N 1
ATOM 1801 C CA . LYS A 1 224 ? 1.749 -16.166 52.806 1.00 50.28 224 LYS A CA 1
ATOM 1802 C C . LYS A 1 224 ? 0.701 -15.122 52.396 1.00 50.28 224 LYS A C 1
ATOM 1804 O O . LYS A 1 224 ? 0.942 -13.917 52.479 1.00 50.28 224 LYS A O 1
ATOM 1809 N N . PHE A 1 225 ? -0.485 -15.565 51.985 1.00 58.03 225 PHE A N 1
ATOM 1810 C CA . PHE A 1 225 ? -1.644 -14.704 51.743 1.00 58.03 225 PHE A CA 1
ATOM 1811 C C . PHE A 1 225 ? -2.222 -14.180 53.066 1.00 58.03 225 PHE A C 1
ATOM 1813 O O . PHE A 1 225 ? -2.942 -14.894 53.753 1.00 58.03 225 PHE A O 1
ATOM 1820 N N . LYS A 1 226 ? -1.992 -12.910 53.420 1.00 71.81 226 LYS A N 1
ATOM 1821 C CA . LYS A 1 226 ? -2.665 -12.289 54.578 1.00 71.81 226 LYS A CA 1
ATOM 1822 C C . LYS A 1 226 ? -4.123 -11.946 54.253 1.00 71.81 226 LYS A C 1
ATOM 1824 O O . LYS A 1 226 ? -4.400 -11.085 53.419 1.00 71.81 226 LYS A O 1
ATOM 1829 N N . CYS A 1 227 ? -5.062 -12.569 54.959 1.00 73.56 227 CYS A N 1
ATOM 1830 C CA . CYS A 1 227 ? -6.489 -12.289 54.866 1.00 73.56 227 CYS A CA 1
ATOM 1831 C C . CYS A 1 227 ? -6.764 -10.836 55.249 1.00 73.56 227 CYS A C 1
ATOM 1833 O O . CYS A 1 227 ? -6.443 -10.400 56.351 1.00 73.56 227 CYS A O 1
ATOM 1835 N N . ILE A 1 228 ? -7.415 -10.067 54.382 1.00 67.88 228 ILE A N 1
ATOM 1836 C CA . ILE A 1 228 ? -7.678 -8.655 54.678 1.00 67.88 228 ILE A CA 1
ATOM 1837 C C . ILE A 1 228 ? -8.631 -8.455 55.868 1.00 67.88 228 ILE A C 1
ATOM 1839 O O . ILE A 1 228 ? -8.501 -7.450 56.569 1.00 67.88 228 ILE A O 1
ATOM 1843 N N . PHE A 1 229 ? -9.522 -9.424 56.119 1.00 72.00 229 PHE A N 1
ATOM 1844 C CA . PHE A 1 229 ? -10.533 -9.370 57.176 1.00 72.00 229 PHE A CA 1
ATOM 1845 C C . PHE A 1 229 ? -9.981 -9.761 58.550 1.00 72.00 229 PHE A C 1
ATOM 1847 O O . PHE A 1 229 ? -10.135 -9.001 59.498 1.00 72.00 229 PHE A O 1
ATOM 1854 N N . CYS A 1 230 ? -9.316 -10.914 58.674 1.00 77.19 230 CYS A N 1
ATOM 1855 C CA . CYS A 1 230 ? -8.836 -11.407 59.972 1.00 77.19 230 CYS A CA 1
ATOM 1856 C C . CYS A 1 230 ? -7.313 -11.468 60.115 1.00 77.19 230 CYS A C 1
ATOM 1858 O O . CYS A 1 230 ? -6.833 -11.901 61.153 1.00 77.19 230 CYS A O 1
ATOM 1860 N N . LYS A 1 231 ? -6.565 -11.036 59.091 1.00 76.56 231 LYS A N 1
ATOM 1861 C CA . LYS A 1 231 ? -5.091 -10.982 59.036 1.00 76.56 231 LYS A CA 1
ATOM 1862 C C . LYS A 1 231 ? -4.363 -12.334 59.096 1.00 76.56 231 LYS A C 1
ATOM 1864 O O . LYS A 1 231 ? -3.142 -12.355 58.975 1.00 76.56 231 LYS A O 1
ATOM 1869 N N . ASP A 1 232 ? -5.103 -13.438 59.174 1.00 76.50 232 ASP A N 1
ATOM 1870 C CA . ASP A 1 232 ? -4.592 -14.815 59.141 1.00 76.50 232 ASP A CA 1
ATOM 1871 C C . ASP A 1 232 ? -4.158 -15.245 57.721 1.00 76.50 232 ASP A C 1
ATOM 1873 O O . ASP A 1 232 ? -4.512 -14.601 56.735 1.00 76.50 232 ASP A O 1
ATOM 1877 N N . ASN A 1 233 ? -3.407 -16.345 57.594 1.00 74.25 233 ASN A N 1
ATOM 1878 C CA . ASN A 1 233 ? -2.839 -16.798 56.317 1.00 74.25 233 ASN A CA 1
ATOM 1879 C C . ASN A 1 233 ? -3.859 -17.558 55.438 1.00 74.25 233 ASN A C 1
ATOM 1881 O O . ASN A 1 233 ? -3.854 -18.786 55.388 1.00 74.25 233 ASN A O 1
ATOM 1885 N N . HIS A 1 234 ? -4.780 -16.836 54.800 1.00 73.50 234 HIS A N 1
ATOM 1886 C CA . HIS A 1 234 ? -5.731 -17.367 53.820 1.00 73.50 234 HIS A CA 1
ATOM 1887 C C . HIS A 1 234 ? -6.343 -16.254 52.958 1.00 73.50 234 HIS A C 1
ATOM 1889 O O . HIS A 1 234 ? -6.309 -15.068 53.292 1.00 73.50 234 HIS A O 1
ATOM 1895 N N . ARG A 1 235 ? -6.971 -16.631 51.840 1.00 68.19 235 ARG A N 1
ATOM 1896 C CA . ARG A 1 235 ? -7.711 -15.684 50.989 1.00 68.19 235 ARG A CA 1
ATOM 1897 C C . ARG A 1 235 ? -9.081 -15.371 51.590 1.00 68.19 235 ARG A C 1
ATOM 1899 O O . ARG A 1 235 ? -9.675 -16.215 52.250 1.00 68.19 235 ARG A O 1
ATOM 1906 N N . LEU A 1 236 ? -9.635 -14.186 51.315 1.00 69.19 236 LEU A N 1
ATOM 1907 C CA . LEU A 1 236 ? -10.899 -13.724 51.918 1.00 69.19 236 LEU A CA 1
ATOM 1908 C C . LEU A 1 236 ? -12.069 -14.718 51.748 1.00 69.19 236 LEU A C 1
ATOM 1910 O O . LEU A 1 236 ? -12.854 -14.889 52.675 1.00 69.19 236 LEU A O 1
ATOM 1914 N N . TYR A 1 237 ? -12.157 -15.428 50.615 1.00 65.38 237 TYR A N 1
ATOM 1915 C CA . TYR A 1 237 ? -13.200 -16.441 50.380 1.00 65.38 237 TYR A CA 1
ATOM 1916 C C . TYR A 1 237 ? -13.057 -17.695 51.266 1.00 65.38 237 TYR A C 1
ATOM 1918 O O . TYR A 1 237 ? -14.036 -18.396 51.506 1.00 65.38 237 TYR A O 1
ATOM 1926 N N . GLN A 1 238 ? -11.856 -17.963 51.782 1.00 66.00 238 GLN A N 1
ATOM 1927 C CA . GLN A 1 238 ? -11.552 -19.065 52.703 1.00 66.00 238 GLN A CA 1
ATOM 1928 C C . GLN A 1 238 ? -11.694 -18.631 54.172 1.00 66.00 238 GLN A C 1
ATOM 1930 O O . GLN A 1 238 ? -11.495 -19.430 55.084 1.00 66.00 238 GLN A O 1
ATOM 1935 N N . CYS A 1 239 ? -12.032 -17.362 54.427 1.00 77.06 239 CYS A N 1
ATOM 1936 C CA . CYS A 1 239 ? -12.113 -16.828 55.775 1.00 77.06 239 CYS A CA 1
ATOM 1937 C C . CYS A 1 239 ? -13.402 -17.264 56.480 1.00 77.06 239 CYS A C 1
ATOM 1939 O O . CYS A 1 239 ? -14.481 -16.715 56.253 1.00 77.06 239 CYS A O 1
ATOM 1941 N N . MET A 1 240 ? -13.275 -18.208 57.415 1.00 76.00 240 MET A N 1
ATOM 1942 C CA . MET A 1 240 ? -14.381 -18.679 58.260 1.00 76.00 240 MET A CA 1
ATOM 1943 C C . MET A 1 240 ? -15.043 -17.551 59.058 1.00 76.00 240 MET A C 1
ATOM 1945 O O . MET A 1 240 ? -16.261 -17.540 59.218 1.00 76.00 240 MET A O 1
ATOM 1949 N N . LYS A 1 241 ? -14.256 -16.585 59.553 1.00 78.06 241 LYS A N 1
ATOM 1950 C CA . LYS A 1 241 ? -14.781 -15.446 60.319 1.00 78.06 241 LYS A CA 1
ATOM 1951 C C . LYS A 1 241 ? -15.629 -14.542 59.415 1.00 78.06 241 LYS A C 1
ATOM 1953 O O . LYS A 1 241 ? -16.739 -14.187 59.791 1.00 78.06 241 LYS A O 1
ATOM 1958 N N . PHE A 1 242 ? -15.164 -14.253 58.197 1.00 75.12 242 PHE A N 1
ATOM 1959 C CA . PHE A 1 242 ? -15.913 -13.477 57.200 1.00 75.12 242 PHE A CA 1
ATOM 1960 C C . PHE A 1 242 ? -17.208 -14.189 56.769 1.00 75.12 242 PHE A C 1
ATOM 1962 O O . PHE A 1 242 ? -18.278 -13.577 56.731 1.00 75.12 242 PHE A O 1
ATOM 1969 N N . ASN A 1 243 ? -17.143 -15.509 56.557 1.00 68.69 243 ASN A N 1
ATOM 1970 C CA . ASN A 1 243 ? -18.291 -16.365 56.227 1.00 68.69 243 ASN A CA 1
ATOM 1971 C C . ASN A 1 243 ? -19.315 -16.531 57.362 1.00 68.69 243 ASN A C 1
ATOM 1973 O O . ASN A 1 243 ? -20.365 -17.134 57.146 1.00 68.69 243 ASN A O 1
ATOM 1977 N N . LYS A 1 244 ? -19.074 -15.949 58.540 1.00 75.12 244 LYS A N 1
ATOM 1978 C CA . LYS A 1 244 ? -20.044 -15.888 59.645 1.00 75.12 244 LYS A CA 1
ATOM 1979 C C . LYS A 1 244 ? -20.654 -14.496 59.858 1.00 75.12 244 LYS A C 1
ATOM 1981 O O . LYS A 1 244 ? -21.619 -14.371 60.600 1.00 75.12 244 LYS A O 1
ATOM 1986 N N . VAL A 1 245 ? -20.138 -13.454 59.199 1.00 76.88 245 VAL A N 1
ATOM 1987 C CA . VAL A 1 245 ? -20.682 -12.081 59.285 1.00 76.88 245 VAL A CA 1
ATOM 1988 C C . VAL A 1 245 ? -22.008 -11.968 58.517 1.00 76.88 245 VAL A C 1
ATOM 1990 O O . VAL A 1 245 ? -22.170 -12.624 57.496 1.00 76.88 245 VAL A O 1
ATOM 1993 N N . ASN A 1 246 ? -22.949 -11.129 58.962 1.00 72.38 246 ASN A N 1
ATOM 1994 C CA . ASN A 1 246 ? -24.179 -10.850 58.206 1.00 72.38 246 ASN A CA 1
ATOM 1995 C C . ASN A 1 246 ? -23.878 -10.160 56.852 1.00 72.38 246 ASN A C 1
ATOM 1997 O O . ASN A 1 246 ? -22.900 -9.420 56.726 1.00 72.38 246 ASN A O 1
ATOM 2001 N N . ASN A 1 247 ? -24.721 -10.375 55.841 1.00 63.75 247 ASN A N 1
ATOM 2002 C CA . ASN A 1 247 ? -24.523 -9.897 54.470 1.00 63.75 247 ASN A CA 1
ATOM 2003 C C . ASN A 1 247 ? -24.351 -8.371 54.360 1.00 63.75 247 ASN A C 1
ATOM 2005 O O . ASN A 1 247 ? -23.485 -7.934 53.602 1.00 63.75 247 ASN A O 1
ATOM 2009 N N . ASP A 1 248 ? -25.069 -7.571 55.154 1.00 65.50 248 ASP A N 1
ATOM 2010 C CA . ASP A 1 248 ? -24.955 -6.101 55.115 1.00 65.50 248 ASP A CA 1
ATOM 2011 C C . ASP A 1 248 ? -23.571 -5.619 55.569 1.00 65.50 248 ASP A C 1
ATOM 2013 O O . ASP A 1 248 ? -22.918 -4.816 54.901 1.00 65.50 248 ASP A O 1
ATOM 2017 N N . LYS A 1 249 ? -23.054 -6.200 56.658 1.00 67.00 249 LYS A N 1
ATOM 2018 C CA . LYS A 1 249 ? -21.698 -5.913 57.152 1.00 67.00 249 LYS A CA 1
ATOM 2019 C C . LYS A 1 249 ? -20.622 -6.436 56.200 1.00 67.00 249 LYS A C 1
ATOM 2021 O O . LYS A 1 249 ? -19.597 -5.783 56.018 1.00 67.00 249 LYS A O 1
ATOM 2026 N N . ARG A 1 250 ? -20.836 -7.588 55.547 1.00 70.12 250 ARG A N 1
ATOM 2027 C CA . ARG A 1 250 ? -19.914 -8.083 54.504 1.00 70.12 250 ARG A CA 1
ATOM 2028 C C . ARG A 1 250 ? -19.800 -7.098 53.345 1.00 70.12 250 ARG A C 1
ATOM 2030 O O . ARG A 1 250 ? -18.702 -6.903 52.828 1.00 70.12 250 ARG A O 1
ATOM 2037 N N . TRP A 1 251 ? -20.913 -6.486 52.949 1.00 62.94 251 TRP A N 1
ATOM 2038 C CA . TRP A 1 251 ? -20.937 -5.498 51.877 1.00 62.94 251 TRP A CA 1
ATOM 2039 C C . TRP A 1 251 ? -20.188 -4.220 52.239 1.00 62.94 251 TRP A C 1
ATOM 2041 O O . TRP A 1 251 ? -19.373 -3.748 51.448 1.00 62.94 251 TRP A O 1
ATOM 2051 N N . GLU A 1 252 ? -20.399 -3.702 53.447 1.00 68.25 252 GLU A N 1
ATOM 2052 C CA . GLU A 1 252 ? -19.672 -2.536 53.950 1.00 68.25 252 GLU A CA 1
ATOM 2053 C C . GLU A 1 252 ? -18.153 -2.768 53.917 1.00 68.25 252 GLU A C 1
ATOM 2055 O O . GLU A 1 252 ? -17.398 -1.937 53.416 1.00 68.25 252 GLU A O 1
ATOM 2060 N N . ILE A 1 253 ? -17.702 -3.960 54.322 1.00 65.94 253 ILE A N 1
ATOM 2061 C CA . ILE A 1 253 ? -16.286 -4.352 54.273 1.00 65.94 253 ILE A CA 1
ATOM 2062 C C . ILE A 1 253 ? -15.757 -4.399 52.829 1.00 65.94 253 ILE A C 1
ATOM 2064 O O . ILE A 1 253 ? -14.650 -3.921 52.566 1.00 65.94 253 ILE A O 1
ATOM 2068 N N . VAL A 1 254 ? -16.526 -4.950 51.884 1.00 66.88 254 VAL A N 1
ATOM 2069 C CA . VAL A 1 254 ? -16.162 -5.013 50.453 1.00 66.88 254 VAL A CA 1
ATOM 2070 C C . VAL A 1 254 ? -16.098 -3.612 49.833 1.00 66.88 254 VAL A C 1
ATOM 2072 O O . VAL A 1 254 ? -15.174 -3.327 49.066 1.00 66.88 254 VAL A O 1
ATOM 2075 N N . LYS A 1 255 ? -17.037 -2.729 50.196 1.00 57.47 255 LYS A N 1
ATOM 2076 C CA . LYS A 1 255 ? -17.131 -1.346 49.714 1.00 57.47 255 LYS A CA 1
ATOM 2077 C C . LYS A 1 255 ? -15.975 -0.486 50.216 1.00 57.47 255 LYS A C 1
ATOM 2079 O O . LYS A 1 255 ? -15.286 0.137 49.409 1.00 57.47 255 LYS A O 1
ATOM 2084 N N . THR A 1 256 ? -15.723 -0.506 51.524 1.00 62.34 256 THR A N 1
ATOM 2085 C CA . THR A 1 256 ? -14.669 0.286 52.177 1.00 62.34 256 THR A CA 1
ATOM 2086 C C . THR A 1 256 ? -13.273 -0.107 51.696 1.00 62.34 256 THR A C 1
ATOM 2088 O O . THR A 1 256 ? -12.414 0.752 51.528 1.00 62.34 256 THR A O 1
ATOM 2091 N N . ASN A 1 257 ? -13.058 -1.387 51.375 1.00 59.03 257 ASN A N 1
ATOM 2092 C CA . ASN A 1 257 ? -11.776 -1.888 50.866 1.00 59.03 257 ASN A CA 1
ATOM 2093 C C . ASN A 1 257 ? -11.707 -1.979 49.321 1.00 59.03 257 ASN A C 1
ATOM 2095 O O . ASN A 1 257 ? -10.768 -2.564 48.788 1.00 59.03 257 ASN A O 1
ATOM 2099 N N . ARG A 1 258 ? -12.683 -1.403 48.591 1.00 56.03 258 ARG A N 1
ATOM 2100 C CA . ARG A 1 258 ? -12.749 -1.332 47.111 1.00 56.03 258 ARG A CA 1
ATOM 2101 C C . ARG A 1 258 ? -12.611 -2.685 46.385 1.00 56.03 258 ARG A C 1
ATOM 2103 O O . ARG A 1 258 ? -12.071 -2.763 45.284 1.00 56.03 258 ARG A O 1
ATOM 2110 N N . PHE A 1 259 ? -13.176 -3.754 46.947 1.00 55.38 259 PHE A N 1
ATOM 2111 C CA . PHE A 1 259 ? -13.071 -5.122 46.412 1.00 55.38 259 PHE A CA 1
ATOM 2112 C C . PHE A 1 259 ? -14.036 -5.471 45.272 1.00 55.38 259 PHE A C 1
ATOM 2114 O O . PHE A 1 259 ? -14.130 -6.638 44.883 1.00 55.38 259 PHE A O 1
ATOM 2121 N N . TYR A 1 260 ? -14.693 -4.479 44.670 1.00 50.38 260 TYR A N 1
ATOM 2122 C CA . TYR A 1 260 ? -15.546 -4.649 43.486 1.00 50.38 260 TYR A CA 1
ATOM 2123 C C . TYR A 1 260 ? -14.844 -5.365 42.311 1.00 50.38 260 TYR A C 1
ATOM 2125 O O . TYR A 1 260 ? -15.510 -5.863 41.409 1.00 50.38 260 TYR A O 1
ATOM 2133 N N . PHE A 1 261 ? -13.511 -5.479 42.358 1.00 41.66 261 PHE A N 1
ATOM 2134 C CA . PHE A 1 261 ? -12.655 -6.053 41.320 1.00 41.66 261 PHE A CA 1
ATOM 2135 C C . PHE A 1 261 ? -11.738 -7.180 41.822 1.00 41.66 261 PHE A C 1
ATOM 2137 O O . PHE A 1 261 ? -10.695 -7.432 41.231 1.00 41.66 261 PHE A O 1
ATOM 2144 N N . CYS A 1 262 ? -12.097 -7.885 42.903 1.00 42.81 262 CYS A N 1
ATOM 2145 C CA . CYS A 1 262 ? -11.216 -8.856 43.575 1.00 42.81 262 CYS A CA 1
ATOM 2146 C C . CYS A 1 262 ? -10.805 -10.101 42.746 1.00 42.81 262 CYS A C 1
ATOM 2148 O O . CYS A 1 262 ? -10.157 -11.006 43.268 1.00 42.81 262 CYS A O 1
ATOM 2150 N N . CYS A 1 263 ? -11.138 -10.161 41.457 1.00 46.19 263 CYS A N 1
ATOM 2151 C CA . CYS A 1 263 ? -10.429 -11.008 40.503 1.00 46.19 263 CYS A CA 1
ATOM 2152 C C . CYS A 1 263 ? -9.401 -10.148 39.758 1.00 46.19 263 CYS A C 1
ATOM 2154 O O . CYS A 1 263 ? -9.578 -9.857 38.581 1.00 46.19 263 CYS A O 1
ATOM 2156 N N . VAL A 1 264 ? -8.334 -9.725 40.440 1.00 33.38 264 VAL A N 1
ATOM 2157 C CA . VAL A 1 264 ? -7.186 -9.084 39.779 1.00 33.38 264 VAL A CA 1
ATOM 2158 C C . VAL A 1 264 ? -6.345 -10.183 39.118 1.00 33.38 264 VAL A C 1
ATOM 2160 O O . VAL A 1 264 ? -5.272 -10.542 39.586 1.00 33.38 264 VAL A O 1
ATOM 2163 N N . PHE A 1 265 ? -6.904 -10.781 38.066 1.00 32.03 265 PHE A N 1
ATOM 2164 C CA . PHE A 1 265 ? -6.202 -11.595 37.077 1.00 32.03 265 PHE A CA 1
ATOM 2165 C C . PHE A 1 265 ? -6.739 -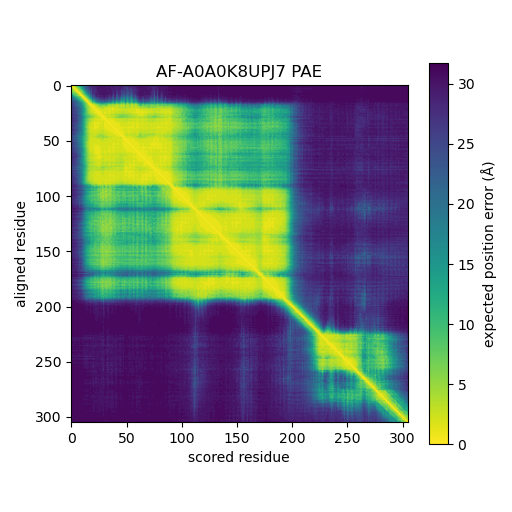11.182 35.698 1.00 32.03 265 PHE A C 1
ATOM 2167 O O . PHE A 1 265 ? -7.963 -11.144 35.519 1.00 32.03 265 PHE A O 1
ATOM 2174 N N . PRO A 1 266 ? -5.875 -10.848 34.724 1.00 26.81 266 PRO A N 1
ATOM 2175 C CA . PRO A 1 266 ? -6.330 -10.511 33.383 1.00 26.81 266 PRO A CA 1
ATOM 2176 C C . PRO A 1 266 ? -7.073 -11.702 32.758 1.00 26.81 266 PRO A C 1
ATOM 2178 O O . PRO A 1 266 ? -6.621 -12.841 32.837 1.00 26.81 266 PRO A O 1
ATOM 2181 N N . GLY A 1 267 ? -8.236 -11.435 32.155 1.00 37.06 267 GLY A N 1
ATOM 2182 C CA . GLY A 1 267 ? -9.035 -12.439 31.440 1.00 37.06 267 GLY A CA 1
ATOM 2183 C C . GLY A 1 267 ? -10.210 -13.057 32.208 1.00 37.06 267 GLY A C 1
ATOM 2184 O O . GLY A 1 267 ? -10.828 -13.986 31.691 1.00 37.06 267 GLY A O 1
ATOM 2185 N N . HIS A 1 268 ? -10.568 -12.555 33.396 1.00 42.91 268 HIS A N 1
ATOM 2186 C CA . HIS A 1 268 ? -11.674 -13.119 34.175 1.00 42.91 268 HIS A CA 1
ATOM 2187 C C . HIS A 1 268 ? -12.865 -12.170 34.362 1.00 42.91 268 HIS A C 1
ATOM 2189 O O . HIS A 1 268 ? -12.718 -11.014 34.747 1.00 42.91 268 HIS A O 1
ATOM 2195 N N . ASN A 1 269 ? -14.071 -12.687 34.119 1.00 43.28 269 ASN A N 1
ATOM 2196 C CA . ASN A 1 269 ? -15.342 -11.996 34.327 1.00 43.28 269 ASN A CA 1
ATOM 2197 C C . ASN A 1 269 ? -15.946 -12.421 35.683 1.00 43.28 269 ASN A C 1
ATOM 2199 O O . ASN A 1 269 ? -16.013 -13.615 35.978 1.00 43.28 269 ASN A O 1
ATOM 2203 N N . VAL A 1 270 ? -16.435 -11.468 36.491 1.00 46.47 270 VAL A N 1
ATOM 2204 C CA . VAL A 1 270 ? -17.135 -11.711 37.775 1.00 46.47 270 VAL A CA 1
ATOM 2205 C C . VAL A 1 270 ? -18.274 -12.734 37.620 1.00 46.47 270 VAL A C 1
ATOM 2207 O O . VAL A 1 270 ? -18.511 -13.547 38.515 1.00 46.47 270 VAL A O 1
ATOM 2210 N N . TYR A 1 271 ? -18.918 -12.766 36.449 1.00 45.16 271 TYR A N 1
ATOM 2211 C CA . TYR A 1 271 ? -20.000 -13.697 36.123 1.00 45.16 271 TYR A CA 1
ATOM 2212 C C . TYR A 1 271 ? -19.547 -15.124 35.770 1.00 45.16 271 TYR A C 1
ATOM 2214 O O . TYR A 1 271 ? -20.408 -15.993 35.655 1.00 45.16 271 TYR A O 1
ATOM 2222 N N . ASN A 1 272 ? -18.244 -15.415 35.675 1.00 44.78 272 ASN A N 1
ATOM 2223 C CA . ASN A 1 272 ? -17.708 -16.757 35.376 1.00 44.78 272 ASN A CA 1
ATOM 2224 C C . ASN A 1 272 ? -16.692 -17.271 36.415 1.00 44.78 272 ASN A C 1
ATOM 2226 O O . ASN A 1 272 ? -16.060 -18.300 36.205 1.00 44.78 272 ASN A O 1
ATOM 2230 N N . CYS A 1 273 ? -16.567 -16.603 37.567 1.00 47.47 273 CYS A N 1
ATOM 2231 C CA . CYS A 1 273 ? -15.614 -16.996 38.602 1.00 47.47 273 CYS A CA 1
ATOM 2232 C C . CYS A 1 273 ? -16.111 -18.147 39.491 1.00 47.47 273 CYS A C 1
ATOM 2234 O O . CYS A 1 273 ? -17.042 -17.958 40.276 1.00 47.47 273 CYS A O 1
ATOM 2236 N N . THR A 1 274 ? -15.453 -19.309 39.398 1.00 50.28 274 THR A N 1
ATOM 2237 C CA . THR A 1 274 ? -15.703 -20.519 40.213 1.00 50.28 274 THR A CA 1
ATOM 2238 C C . THR A 1 274 ? -15.008 -20.499 41.577 1.00 50.28 274 THR A C 1
ATOM 2240 O O . THR A 1 274 ? -15.441 -21.174 42.498 1.00 50.28 274 THR A O 1
ATOM 2243 N N . ASN A 1 275 ? -13.969 -19.681 41.766 1.00 49.06 275 ASN A N 1
ATOM 2244 C CA . ASN A 1 275 ? -13.240 -19.602 43.043 1.00 49.06 275 ASN A CA 1
ATOM 2245 C C . ASN A 1 275 ? -13.700 -18.454 43.960 1.00 49.06 275 ASN A C 1
ATOM 2247 O O . ASN A 1 275 ? -13.195 -18.311 45.070 1.00 49.06 275 ASN A O 1
ATOM 2251 N N . CYS A 1 276 ? -14.658 -17.627 43.526 1.00 54.03 276 CYS A N 1
ATOM 2252 C CA . CYS A 1 276 ? -15.114 -16.442 44.264 1.00 54.03 276 CYS A CA 1
ATOM 2253 C C . CYS A 1 276 ? -16.644 -16.411 44.439 1.00 54.03 276 CYS A C 1
ATOM 2255 O O . CYS A 1 276 ? -17.275 -15.355 44.361 1.00 54.03 276 CYS A O 1
ATOM 2257 N N . HIS A 1 277 ? -17.252 -17.577 44.689 1.00 53.28 277 HIS A N 1
ATOM 2258 C CA . HIS A 1 277 ? -18.704 -17.728 44.871 1.00 53.28 277 HIS A CA 1
ATOM 2259 C C . HIS A 1 277 ? -19.291 -16.796 45.943 1.00 53.28 277 HIS A C 1
ATOM 2261 O O . HIS A 1 277 ? -20.407 -16.306 45.788 1.00 53.28 277 HIS A O 1
ATOM 2267 N N . ILE A 1 278 ? -18.534 -16.502 47.003 1.00 52.88 278 ILE A N 1
ATOM 2268 C CA . ILE A 1 278 ? -18.999 -15.661 48.115 1.00 52.88 278 ILE A CA 1
ATOM 2269 C C . ILE A 1 278 ? -19.122 -14.192 47.686 1.00 52.88 278 ILE A C 1
ATOM 2271 O O . ILE A 1 278 ? -20.173 -13.588 47.885 1.00 52.88 278 ILE A O 1
ATOM 2275 N N . VAL A 1 279 ? -18.101 -13.624 47.031 1.00 52.38 279 VAL A N 1
ATOM 2276 C CA . VAL A 1 279 ? -18.143 -12.228 46.545 1.00 52.38 279 VAL A CA 1
ATOM 2277 C C . VAL A 1 279 ? -19.154 -12.089 45.407 1.00 52.38 279 VAL A C 1
ATOM 2279 O O . VAL A 1 279 ? -19.901 -11.114 45.357 1.00 52.38 279 VAL A O 1
ATOM 2282 N N . ARG A 1 280 ? -19.255 -13.109 44.547 1.00 51.19 280 ARG A N 1
ATOM 2283 C CA . ARG A 1 280 ? -20.266 -13.189 43.491 1.00 51.19 280 ARG A CA 1
ATOM 2284 C C . ARG A 1 280 ? -21.696 -13.156 44.051 1.00 51.19 280 ARG A C 1
ATOM 2286 O O . ARG A 1 280 ? -22.503 -12.381 43.555 1.00 51.19 280 ARG A O 1
ATOM 2293 N N . ASN A 1 281 ? -22.011 -13.930 45.092 1.00 53.41 281 ASN A N 1
ATOM 2294 C CA . ASN A 1 281 ? -23.345 -13.921 45.709 1.00 53.41 281 ASN A CA 1
ATOM 2295 C C . ASN A 1 281 ? -23.666 -12.601 46.425 1.00 53.41 281 ASN A C 1
ATOM 2297 O O . ASN A 1 281 ? -24.814 -12.166 46.392 1.00 53.41 281 ASN A O 1
ATOM 2301 N N . ILE A 1 282 ? -22.675 -11.937 47.027 1.00 55.38 282 ILE A N 1
ATOM 2302 C CA . ILE A 1 282 ? -22.865 -10.621 47.660 1.00 55.38 282 ILE A CA 1
ATOM 2303 C C . ILE A 1 282 ? -23.205 -9.557 46.601 1.00 55.38 282 ILE A C 1
ATOM 2305 O O . ILE A 1 282 ? -24.143 -8.788 46.788 1.00 55.38 282 ILE A O 1
ATOM 2309 N N . VAL A 1 283 ? -22.508 -9.554 45.458 1.00 53.88 283 VAL A N 1
ATOM 2310 C CA . VAL A 1 283 ? -22.758 -8.603 44.357 1.00 53.88 283 VAL A CA 1
ATOM 2311 C C . VAL A 1 283 ? -24.076 -8.904 43.622 1.00 53.88 283 VAL A C 1
ATOM 2313 O O . VAL A 1 283 ? -24.827 -7.978 43.319 1.00 53.88 283 VAL A O 1
ATOM 2316 N N . ILE A 1 284 ? -24.400 -10.181 43.374 1.00 52.56 284 ILE A N 1
ATOM 2317 C CA . ILE A 1 284 ? -25.633 -10.592 42.671 1.00 52.56 284 ILE A CA 1
ATOM 2318 C C . ILE A 1 284 ? -26.890 -10.348 43.518 1.00 52.56 284 ILE A C 1
ATOM 2320 O O . ILE A 1 284 ? -27.890 -9.859 42.989 1.00 52.56 284 ILE A O 1
ATOM 2324 N N . ASN A 1 285 ? -26.863 -10.651 44.822 1.00 51.72 285 ASN A N 1
ATOM 2325 C CA . ASN A 1 285 ? -28.020 -10.407 45.691 1.00 51.72 285 ASN A CA 1
ATOM 2326 C C . ASN A 1 285 ? -28.324 -8.909 45.828 1.00 51.72 285 ASN A C 1
ATOM 2328 O O . ASN A 1 285 ? -29.495 -8.543 45.880 1.00 51.72 285 ASN A O 1
ATOM 2332 N N . TYR A 1 286 ? -27.302 -8.045 45.785 1.00 51.69 286 TYR A N 1
ATOM 2333 C CA . TYR A 1 286 ? -27.507 -6.597 45.834 1.00 51.69 286 TYR A CA 1
ATOM 2334 C C . TYR A 1 286 ? -27.958 -6.001 44.492 1.00 51.69 286 TYR A C 1
ATOM 2336 O O . TYR A 1 286 ? -28.790 -5.103 44.475 1.00 51.69 286 TYR A O 1
ATOM 2344 N N . GLN A 1 287 ? -27.482 -6.513 43.347 1.00 48.19 287 GLN A N 1
ATOM 2345 C CA . GLN A 1 287 ? -28.034 -6.119 42.039 1.00 48.19 287 GLN A CA 1
ATOM 2346 C C . GLN A 1 287 ? -29.523 -6.475 41.921 1.00 48.19 287 GLN A C 1
ATOM 2348 O O . GLN A 1 287 ? -30.284 -5.715 41.329 1.00 48.19 287 GLN A O 1
ATOM 2353 N N . ARG A 1 288 ? -29.965 -7.586 42.530 1.00 43.94 288 ARG A N 1
ATOM 2354 C CA . ARG A 1 288 ? -31.389 -7.943 42.603 1.00 43.94 288 ARG A CA 1
ATOM 2355 C C . ARG A 1 288 ? -32.197 -6.987 43.484 1.00 43.94 288 ARG A C 1
ATOM 2357 O O . ARG A 1 288 ? -33.250 -6.551 43.035 1.00 43.94 288 ARG A O 1
ATOM 2364 N N . THR A 1 289 ? -31.721 -6.602 44.670 1.00 46.19 289 THR A N 1
ATOM 2365 C CA . THR A 1 289 ? -32.429 -5.617 45.514 1.00 46.19 289 THR A CA 1
ATOM 2366 C C . THR A 1 289 ? -32.433 -4.210 44.905 1.00 46.19 289 THR A C 1
ATOM 2368 O O . THR A 1 289 ? -33.469 -3.554 44.933 1.00 46.19 289 THR A O 1
ATOM 2371 N N . PHE A 1 290 ? -31.352 -3.784 44.237 1.00 39.97 290 PHE A N 1
ATOM 2372 C CA . PHE A 1 290 ? -31.287 -2.487 43.540 1.00 39.97 290 PHE A CA 1
ATOM 2373 C C . PHE A 1 290 ? -32.217 -2.403 42.316 1.00 39.97 290 PHE A C 1
ATOM 2375 O O . PHE A 1 290 ? -32.728 -1.330 41.992 1.00 39.97 290 PHE A O 1
ATOM 2382 N N . ILE A 1 291 ? -32.436 -3.524 41.616 1.00 36.41 291 ILE A N 1
ATOM 2383 C CA . ILE A 1 291 ? -33.407 -3.604 40.513 1.00 36.41 291 ILE A CA 1
ATOM 2384 C C . ILE A 1 291 ? -34.840 -3.594 41.066 1.00 36.41 291 ILE A C 1
ATOM 2386 O O . ILE A 1 291 ? -35.689 -2.904 40.508 1.00 36.41 291 ILE A O 1
ATOM 2390 N N . ILE A 1 292 ? -35.107 -4.280 42.182 1.00 38.28 292 ILE A N 1
ATOM 2391 C CA . ILE A 1 292 ? -36.441 -4.308 42.806 1.00 38.28 292 ILE A CA 1
ATOM 2392 C C . ILE A 1 292 ? -36.824 -2.929 43.375 1.00 38.28 292 ILE A C 1
ATOM 2394 O O . ILE A 1 292 ? -37.939 -2.471 43.130 1.00 38.28 292 ILE A O 1
ATOM 2398 N N . GLU A 1 293 ? -35.907 -2.213 44.036 1.00 34.75 293 GLU A N 1
ATOM 2399 C CA . GLU A 1 293 ? -36.174 -0.853 44.536 1.00 34.75 293 GLU A CA 1
ATOM 2400 C C . GLU A 1 293 ? -36.405 0.156 43.400 1.00 34.75 293 GLU A C 1
ATOM 2402 O O . GLU A 1 293 ? -37.304 0.991 43.495 1.00 34.75 293 GLU A O 1
ATOM 2407 N N . LYS A 1 294 ? -35.680 0.053 42.275 1.00 35.31 294 LYS A N 1
ATOM 2408 C CA . LYS A 1 294 ? -35.928 0.928 41.115 1.00 35.31 294 LYS A CA 1
ATOM 2409 C C . LYS A 1 294 ? -37.249 0.628 40.406 1.00 35.31 294 LYS A C 1
ATOM 2411 O O . LYS A 1 294 ? -37.917 1.567 39.984 1.00 35.31 294 LYS A O 1
ATOM 2416 N N . VAL A 1 295 ? -37.661 -0.638 40.314 1.00 37.19 295 VAL A N 1
ATOM 2417 C CA . VAL A 1 295 ? -38.962 -1.009 39.726 1.00 37.19 295 VAL A CA 1
ATOM 2418 C C . VAL A 1 295 ? -40.126 -0.547 40.613 1.00 37.19 295 VAL A C 1
ATOM 2420 O O . VAL A 1 295 ? -41.157 -0.122 40.093 1.00 37.19 295 VAL A O 1
ATOM 2423 N N . HIS A 1 296 ? -39.965 -0.542 41.941 1.00 33.38 296 HIS A N 1
ATOM 2424 C CA . HIS A 1 296 ? -41.015 -0.062 42.844 1.00 33.38 296 HIS A CA 1
ATOM 2425 C C . HIS A 1 296 ? -41.149 1.471 42.845 1.00 33.38 296 HIS A C 1
ATOM 2427 O O . HIS A 1 296 ? -42.265 1.987 42.840 1.00 33.38 296 HIS A O 1
ATOM 2433 N N . VAL A 1 297 ? -40.037 2.211 42.737 1.00 38.41 297 VAL A N 1
ATOM 2434 C CA . VAL A 1 297 ? -40.060 3.684 42.639 1.00 38.41 297 VAL A CA 1
ATOM 2435 C C . VAL A 1 297 ? -40.606 4.163 41.283 1.00 38.41 297 VAL A C 1
ATOM 2437 O O . VAL A 1 297 ? -41.319 5.163 41.233 1.00 38.41 297 VAL A O 1
ATOM 2440 N N . SER A 1 298 ? -40.362 3.439 40.184 1.00 35.88 298 SER A N 1
ATOM 2441 C CA . SER A 1 298 ? -40.897 3.801 38.858 1.00 35.88 298 SER A CA 1
ATOM 2442 C C . SER A 1 298 ? -42.404 3.543 38.690 1.00 35.88 298 SER A C 1
ATOM 2444 O O . SER A 1 298 ? -43.052 4.260 37.927 1.00 35.88 298 SER A O 1
ATOM 2446 N N . ASN A 1 299 ? -42.981 2.587 39.428 1.00 34.09 299 ASN A N 1
ATOM 2447 C CA . ASN A 1 299 ? -44.416 2.269 39.360 1.00 34.09 299 ASN A CA 1
ATOM 2448 C C . ASN A 1 299 ? -45.294 3.112 40.305 1.00 34.09 299 ASN A C 1
ATOM 2450 O O . ASN A 1 299 ? -46.509 3.142 40.137 1.00 34.09 299 ASN A O 1
ATOM 2454 N N . ILE A 1 300 ? -44.709 3.832 41.269 1.00 38.91 300 ILE A N 1
ATOM 2455 C CA . ILE A 1 300 ? -45.453 4.754 42.152 1.00 38.91 300 ILE A CA 1
ATOM 2456 C C . ILE A 1 300 ? -45.593 6.153 41.522 1.00 38.91 300 ILE A C 1
ATOM 2458 O O . ILE A 1 300 ? -46.560 6.863 41.792 1.00 38.91 300 ILE A O 1
ATOM 2462 N N . VAL A 1 301 ? -44.682 6.547 40.623 1.00 39.78 301 VAL A N 1
ATOM 2463 C CA . VAL A 1 301 ? -44.693 7.880 39.984 1.00 39.78 301 VAL A CA 1
ATOM 2464 C C . VAL A 1 301 ? -45.633 7.956 38.766 1.00 39.78 301 VAL A C 1
ATOM 2466 O O . VAL A 1 301 ? -46.011 9.046 38.349 1.00 39.78 301 VAL A O 1
ATOM 2469 N N . THR A 1 302 ? -46.091 6.824 38.226 1.00 38.56 302 THR A N 1
ATOM 2470 C CA . THR A 1 302 ? -47.002 6.769 37.063 1.00 38.56 302 THR A CA 1
ATOM 2471 C C . THR A 1 302 ? -48.488 6.606 37.415 1.00 38.56 302 THR A C 1
ATOM 2473 O O . THR A 1 302 ? -49.316 6.652 36.513 1.00 38.56 302 THR A O 1
ATOM 2476 N N . PHE A 1 303 ? -48.851 6.514 38.702 1.00 36.22 303 PHE A N 1
ATOM 2477 C CA . PHE A 1 303 ? -50.249 6.409 39.174 1.00 36.22 303 PHE A CA 1
ATOM 2478 C C . PHE A 1 303 ? -50.766 7.650 39.933 1.00 36.22 303 PHE A C 1
ATOM 2480 O O . PHE A 1 303 ? -51.787 7.596 40.616 1.00 36.22 303 PHE A O 1
ATOM 2487 N N . ARG A 1 304 ? -50.075 8.791 39.810 1.00 41.38 304 ARG A N 1
ATOM 2488 C CA . ARG A 1 304 ? -50.596 10.113 40.199 1.00 41.38 304 ARG A CA 1
ATOM 2489 C C . ARG A 1 304 ? -50.520 11.081 39.020 1.00 41.38 304 ARG A C 1
ATOM 2491 O O . ARG A 1 304 ? -49.637 11.935 38.964 1.00 41.38 304 ARG A O 1
ATOM 2498 N N . ARG A 1 305 ? -51.461 10.934 38.094 1.00 38.38 305 ARG A N 1
ATOM 2499 C CA . ARG A 1 305 ? -52.036 12.015 37.289 1.00 38.38 305 ARG A CA 1
ATOM 2500 C C . ARG A 1 305 ? -53.495 11.692 37.028 1.00 38.38 305 ARG A C 1
ATOM 2502 O O . ARG A 1 305 ? -53.769 10.500 36.777 1.00 38.38 305 ARG A O 1
#

pLDDT: mean 73.46, std 22.14, range [26.81, 97.44]

Organism: Bactrocera latifrons (NCBI:txid174628)

Radius of gyration: 35.72 Å; Cα contacts (8 Å, |Δi|>4): 226; chains: 1; bounding box: 120×60×98 Å

InterPro domains:
  IPR005312 Domain of unknown function DUF1759 [PF03564] (25-167)

Solvent-accessible surface area (backbone atoms only — not comparable to full-atom values): 18587 Å² total; per-residue (Å²): 140,87,83,90,74,83,82,78,74,83,73,88,75,79,70,81,72,86,75,77,84,54,60,69,33,46,61,52,63,79,42,42,60,59,32,56,49,48,49,52,50,50,36,62,78,67,64,51,47,46,60,57,48,38,54,44,46,66,69,21,40,32,67,62,44,28,65,80,35,51,88,41,72,76,51,42,87,30,45,64,57,36,52,52,52,50,42,73,75,47,72,48,65,67,59,52,53,49,50,54,53,47,56,62,67,66,52,74,69,38,48,80,92,44,56,71,53,44,39,62,49,24,54,52,48,41,51,50,49,56,50,29,53,77,66,74,41,50,76,64,41,60,35,58,69,58,40,51,57,61,50,62,31,44,31,71,72,57,42,51,50,50,52,52,57,52,58,73,66,72,60,97,76,72,40,41,63,59,51,31,56,53,33,46,56,47,22,53,55,43,49,62,67,49,60,79,69,58,77,88,73,77,87,80,88,78,91,82,81,91,78,84,83,80,94,71,87,77,83,73,80,78,78,77,44,63,14,86,86,80,62,46,84,37,55,64,82,73,33,67,71,63,77,66,52,57,70,71,64,51,47,51,54,38,59,77,68,63,46,91,59,77,66,87,50,95,93,65,53,79,94,72,49,83,85,43,56,65,64,42,50,57,54,50,56,47,55,50,51,55,50,50,54,50,55,54,57,60,60,61,67,72,75,73,125

Nearest PDB structures (foldseek):
  6s7x-assembly1_B  TM=3.685E-01  e=3.829E-02  Drosophila melanogaster
  4wrq-assembly1_A  TM=2.569E-01  e=3.564E+00  Homo sapiens

Secondary structure (DSSP, 8-state):
----------------PPPPPPPPBSS-HHHHHHHHHHHHHHHHHHT--HHHHHHHHHHHB-HHHHHTTGGGSS-GGGHHHHHHHHHHHH--HHHHHHHHHHHHHHSPPPPGGGTTHHHHHHHHHHHHHHHHHHTT-GGGTT-HHHHHHHHHTS-HHHHHHHHHHHHHTT-SS--HHHHHHHHHHHHHHHHHHHHTT----------------------------B-TTT-SBS-GGG-TTGGGS-HHHHHHHHHHTTGGG---STT--GGG-SS-HHHHHHHHHHHHHHHHHHHHHHHHTTS--

Foldseek 3Di:
DDDDDDDDDDDPPPPVDDADAAAADAQDLVSLVSRVVSLVCSCVVVVDALVSSLVNCVRRYHHPLCVQCVVLSPDSVSSVVSVVSSCVRRVCLVVVLVVLLVVLLPDAQDEPVRLLCLLVSLVSLVVNCVSCVVSVNCVVFQDVVSVVSNLRSYYPVVSVVVVVVVVVVPDPGDTSVNVSVVSNVSNVVSCVVCVVVDDPPDDDDDDDDDDDDDDDDDPDPPPQCQDPPPRHRDDVLPDPVLVPDDLVVNVVVCVVVVVPPVPPDPPDDLVPDPSPVPVSCSVVVVVVVVVVVVVVVVVVVVPPD

Sequence (305 aa):
MQNNNPLMSPNNQHFIRKLQDLPQFSGSPEEWRMFIVAFKETTNMFAYSNVENLLSLQKALKGDARSKVESLLIHPSSVNAVISSLQFHYRRPELLIRSQLTKVRSFPSITSGKIHEIANYSSMVTNLVAFLENARAAPHLSKPTLLDELVSKLPIYKREEWARHTFAINKPYRTICEFSSWLQQMSTYVVMATELNTPHVSSEQPSRKCNRSPKTVLTISEEKFKCIFCKDNHRLYQCMKFNKVNNDKRWEIVKTNRFYFCCVFPGHNVYNCTNCHIVRNIVINYQRTFIIEKVHVSNIVTFRR

Mean predicted aligned error: 19.39 Å